Protein AF-0000000085032330 (afdb_homodimer)

Radius of gyration: 21.2 Å; Cα contacts (8 Å, |Δi|>4): 489; chains: 2; bounding box: 35×67×42 Å

InterPro domains:
  IPR002686 Transposase IS200-like [PF01797] (12-132)
  IPR002686 Transposase IS200-like [SM01321] (13-132)
  IPR036515 Transposase IS200-like superfamily [G3DSA:3.30.70.1290] (2-134)
  IPR036515 Transposase IS200-like superfamily [SSF143422] (5-133)

Organism: Limosilactobacillus fermentum (strain NBRC 3956 / LMG 18251) (NCBI:txid334390)

Foldseek 3Di:
DPPPQWDDDPPDTHWWKKKKKWWFVVQDQADDPVLQVVLVVLLVVLCVVQQKAWDDWDDGRTMIITMITGDPRGDPLVSVVVSQVVSQVVSCVVPVVCCVVQPPHRGTDPDMDMDIDDDDDPVVVVVVVVVVVPD/DPPPQWDDDPPDTHWWKKKKKWWFVVQAQADDPVLQVVLVVLLVVLCVVQQKAWDDWDDGRTMIITMITGDPRGDPLVSVVVSQVVSQVVSCVVPVVCCVVAVPHRGTDPDMDMDIDDDDDPVVVVVVVVVVVPD

Nearest PDB structures (foldseek):
  2xma-assembly1_B  TM=8.481E-01  e=1.722E-14  Deinococcus radiodurans
  2xqc-assembly1_A  TM=8.359E-01  e=3.589E-14  Deinococcus radiodurans
  2a6m-assembly2_A-2  TM=9.042E-01  e=4.418E-13  Helicobacter pylori
  2xo6-assembly1_D  TM=8.480E-01  e=1.298E-13  Deinococcus radiodurans
  2a6o-assembly1_A  TM=9.064E-01  e=2.170E-12  Helicobacter pylori

Secondary structure (DSSP, 8-state):
----PPEEETTEEEEEEEEEEEEEGGG-----HHHHHHHHHHHHHHHHTTT-EEEEEEE-SSEEEEEEEE-TT--HHHHHHHHHHHHHHHHHHH-GGGGGTSSSS-SEEEEEEEEEEB---HHHHHHHHHHGGG-/----PPEEETTEEEEEEEEEEEEEGGG-----HHHHHHHHHHHHHHHHTTT-EEEEEEE-SSEEEEEEEE-TT--HHHHHHHHHHHHHHHHHHH-GGGGGTSSSS-SEEEEEEEEEEB---HHHHHHHHHHGGG-

pLDDT: mean 90.9, std 11.35, range [32.03, 98.81]

Sequence (270 aa):
MITIELDRNQHSVYLLNYHLVMVVKYRRKVINDEISEYLKHRFVVVGQSYGINLQEWSHDIDHVHVLFRATPHTEMAKFLNAYKSSSSRMVKKLFPEIKRQLWKSAFWTQSYCLISTGGAPLEVVKKYIESQERKMITIELDRNQHSVYLLNYHLVMVVKYRRKVINDEISEYLKHRFVVVGQSYGINLQEWSHDIDHVHVLFRATPHTEMAKFLNAYKSSSSRMVKKLFPEIKRQLWKSAFWTQSYCLISTGGAPLEVVKKYIESQERK

Solvent-accessible surface area (backbone atoms only — not comparable to full-atom values): 14301 Å² total; per-residue (Å²): 123,90,72,80,77,67,44,73,58,98,54,33,35,32,45,38,31,35,41,36,37,44,38,28,33,50,47,44,76,70,42,46,72,67,54,46,49,50,52,51,50,49,49,54,61,59,24,54,84,44,48,44,43,84,72,46,81,48,69,50,42,32,35,38,43,34,33,33,34,51,45,55,74,30,36,50,47,62,50,54,50,53,44,52,54,53,49,35,58,48,48,46,68,76,38,57,78,49,37,80,80,42,62,94,48,65,50,51,37,79,45,35,38,41,28,15,20,62,60,70,58,64,66,57,57,49,50,51,58,66,64,46,53,87,80,122,90,72,81,74,64,44,75,58,100,53,33,36,32,46,39,31,35,42,36,39,45,37,28,35,53,48,44,75,69,44,48,73,67,55,44,50,50,52,51,49,48,48,53,61,58,24,54,84,45,48,44,44,83,72,47,80,47,70,49,42,32,35,36,43,36,32,31,33,50,44,55,74,29,35,50,47,61,49,53,50,51,44,52,54,53,48,36,58,50,50,46,67,77,37,57,78,47,38,80,79,42,63,94,48,65,49,52,39,81,45,36,39,41,29,16,21,62,62,70,59,66,66,56,57,48,50,51,58,64,65,43,52,87,76

Structure (mmCIF, N/CA/C/O backbone):
data_AF-0000000085032330-model_v1
#
loop_
_entity.id
_entity.type
_entity.pdbx_description
1 polymer Transposase
#
loop_
_atom_site.group_PDB
_atom_site.id
_atom_site.type_symbol
_atom_site.label_atom_id
_atom_site.label_alt_id
_atom_si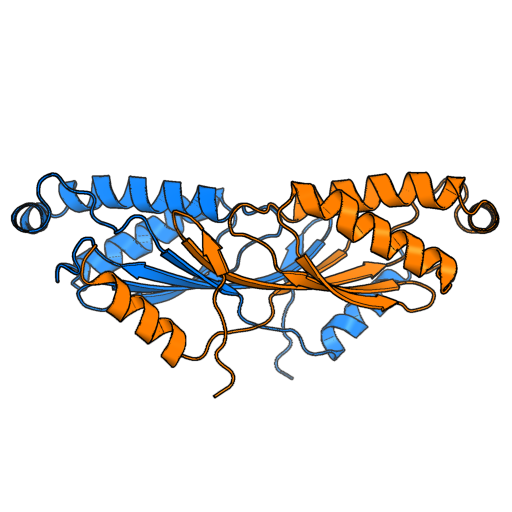te.label_comp_id
_atom_site.label_asym_id
_atom_site.label_entity_id
_atom_site.label_seq_id
_atom_site.pdbx_PDB_ins_code
_atom_site.Cartn_x
_atom_site.Cartn_y
_atom_site.Cartn_z
_atom_site.occupancy
_atom_site.B_iso_or_equiv
_atom_site.auth_seq_id
_atom_site.auth_comp_id
_atom_site.auth_asym_id
_atom_site.auth_atom_id
_atom_site.pdbx_PDB_model_num
ATOM 1 N N . MET A 1 1 ? -9.617 -15.438 20.359 1 32.03 1 MET A N 1
ATOM 2 C CA . MET A 1 1 ? -8.531 -15.422 19.375 1 32.03 1 MET A CA 1
ATOM 3 C C . MET A 1 1 ? -8.648 -14.219 18.453 1 32.03 1 MET A C 1
ATOM 5 O O . MET A 1 1 ? -9.703 -13.992 17.859 1 32.03 1 MET A O 1
ATOM 9 N N . ILE A 1 2 ? -8.102 -13.141 18.719 1 42.5 2 ILE A N 1
ATOM 10 C CA . ILE A 1 2 ? -8.336 -11.875 18.031 1 42.5 2 ILE A CA 1
ATOM 11 C C . ILE A 1 2 ? -8.352 -12.102 16.516 1 42.5 2 ILE A C 1
ATOM 13 O O . ILE A 1 2 ? -7.359 -12.555 15.945 1 42.5 2 ILE A O 1
ATOM 17 N N . THR A 1 3 ? -9.469 -12.562 15.984 1 52.56 3 THR A N 1
ATOM 18 C CA . THR A 1 3 ? -9.688 -12.945 14.594 1 52.56 3 THR A CA 1
ATOM 19 C C . THR A 1 3 ? -9.352 -11.789 13.656 1 52.56 3 THR A C 1
ATOM 21 O O . THR A 1 3 ? -10 -10.742 13.695 1 52.56 3 THR A O 1
ATOM 24 N N . ILE A 1 4 ? -8.086 -11.656 13.352 1 65.19 4 ILE A N 1
ATOM 25 C CA . ILE A 1 4 ? -7.77 -10.664 12.328 1 65.19 4 ILE A CA 1
ATOM 26 C C . ILE A 1 4 ? -8.648 -10.898 11.102 1 65.19 4 ILE A C 1
ATOM 28 O O . ILE A 1 4 ? -8.695 -12.008 10.562 1 65.19 4 ILE A O 1
ATOM 32 N N . GLU A 1 5 ? -9.562 -9.922 11.023 1 79.25 5 GLU A N 1
ATOM 33 C CA . GLU A 1 5 ? -10.477 -10.016 9.883 1 79.25 5 GLU A CA 1
ATOM 34 C C . GLU A 1 5 ? -9.875 -9.359 8.648 1 79.25 5 GLU A C 1
ATOM 36 O O . GLU A 1 5 ? -9.531 -8.18 8.664 1 79.25 5 GLU A O 1
ATOM 41 N N . LEU A 1 6 ? -9.68 -10.195 7.695 1 87.25 6 LEU A N 1
ATOM 42 C CA . LEU A 1 6 ? -9.203 -9.719 6.406 1 87.25 6 LEU A CA 1
ATOM 43 C C . LEU A 1 6 ? -10.32 -9.031 5.629 1 87.25 6 LEU A C 1
ATOM 45 O O . LEU A 1 6 ? -11.477 -9.453 5.703 1 87.25 6 LEU A O 1
ATOM 49 N N . ASP A 1 7 ? -9.992 -7.934 5.059 1 90.06 7 ASP A N 1
ATOM 50 C CA . ASP A 1 7 ? -10.906 -7.32 4.098 1 90.06 7 ASP A CA 1
ATOM 51 C C . ASP A 1 7 ? -10.969 -8.133 2.809 1 90.06 7 ASP A C 1
ATOM 53 O O . ASP A 1 7 ? -10.047 -8.898 2.502 1 90.06 7 ASP A O 1
ATOM 57 N N . ARG A 1 8 ? -12.148 -8.031 2.15 1 91.25 8 ARG A N 1
ATOM 58 C CA . ARG A 1 8 ? -12.328 -8.797 0.923 1 91.25 8 ARG A CA 1
ATOM 59 C C . ARG A 1 8 ? -13.039 -7.969 -0.142 1 91.25 8 ARG A C 1
ATOM 61 O O . ARG A 1 8 ? -13.953 -7.207 0.166 1 91.25 8 ARG A O 1
ATOM 68 N N . ASN A 1 9 ? -12.562 -8.062 -1.336 1 89.56 9 ASN A N 1
ATOM 69 C CA . ASN A 1 9 ? -13.32 -7.652 -2.512 1 89.56 9 ASN A CA 1
ATOM 70 C C . ASN A 1 9 ? -13.375 -8.766 -3.557 1 89.56 9 ASN A C 1
ATOM 72 O O . ASN A 1 9 ? -13.039 -9.914 -3.266 1 89.56 9 ASN A O 1
ATOM 76 N N . GLN A 1 10 ? -13.93 -8.547 -4.672 1 85.06 10 GLN A N 1
ATOM 77 C CA . GLN A 1 10 ? -14.25 -9.578 -5.656 1 85.06 10 GLN A CA 1
ATOM 78 C C . GLN A 1 10 ? -13.008 -10.391 -6.023 1 85.06 10 GLN A C 1
ATOM 80 O O 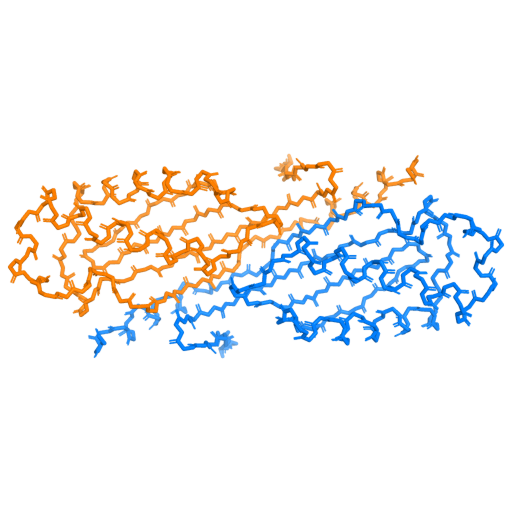. GLN A 1 10 ? -13.078 -11.609 -6.164 1 85.06 10 GLN A O 1
ATOM 85 N N . HIS A 1 11 ? -11.797 -9.711 -6 1 88.81 11 HIS A N 1
ATOM 86 C CA . HIS A 1 11 ? -10.641 -10.445 -6.516 1 88.81 11 HIS A CA 1
ATOM 87 C C . HIS A 1 11 ? -9.469 -10.383 -5.539 1 88.81 11 HIS A C 1
ATOM 89 O O . HIS A 1 11 ? -8.32 -10.594 -5.934 1 88.81 11 HIS A O 1
ATOM 95 N N . SER A 1 12 ? -9.828 -10.133 -4.266 1 93.25 12 SER A N 1
ATOM 96 C CA . SER A 1 12 ? -8.688 -10.086 -3.354 1 93.25 12 SER A CA 1
ATOM 97 C C . SER A 1 12 ? -9.141 -10.203 -1.901 1 93.25 12 SER A C 1
ATOM 99 O O . SER A 1 12 ? -10.25 -9.789 -1.558 1 93.25 12 SER A O 1
ATOM 101 N N . VAL A 1 13 ? -8.359 -10.812 -1.155 1 95.12 13 VAL A N 1
ATOM 102 C CA . VAL A 1 13 ? -8.383 -10.781 0.304 1 95.12 13 VAL A CA 1
ATOM 103 C C . VAL A 1 13 ? -7.18 -10 0.825 1 95.12 13 VAL A C 1
ATOM 105 O O . VAL A 1 13 ? -6.039 -10.305 0.468 1 95.12 13 VAL A O 1
ATOM 108 N N . TYR A 1 14 ? -7.488 -9.008 1.671 1 96.19 14 TYR A N 1
ATOM 109 C CA . TYR A 1 14 ? -6.348 -8.148 1.989 1 96.19 14 TYR A CA 1
ATOM 110 C C . TYR A 1 14 ? -6.516 -7.512 3.363 1 96.19 14 TYR A C 1
ATOM 112 O O . TYR A 1 14 ? -7.613 -7.504 3.922 1 96.19 14 TYR A O 1
ATOM 120 N N . LEU A 1 15 ? -5.48 -7.109 3.932 1 96.19 15 LEU A N 1
ATOM 121 C CA . LEU A 1 15 ? -5.367 -6.277 5.125 1 96.19 15 LEU A CA 1
ATOM 122 C C . LEU A 1 15 ? -4.176 -5.332 5.016 1 96.19 15 LEU A C 1
ATOM 124 O O . LEU A 1 15 ? -3.041 -5.719 5.301 1 96.19 15 LEU A O 1
ATOM 128 N N . LEU A 1 16 ? -4.48 -4.086 4.648 1 97.31 16 LEU A N 1
ATOM 129 C CA . LEU A 1 16 ? -3.436 -3.102 4.371 1 97.31 16 LEU A CA 1
ATOM 130 C C . LEU A 1 16 ? -3.52 -1.934 5.348 1 97.31 16 LEU A C 1
ATOM 132 O O . LEU A 1 16 ? -4.414 -1.09 5.238 1 97.31 16 LEU A O 1
ATOM 136 N N . ASN A 1 17 ? -2.6 -1.89 6.258 1 96.5 17 ASN A N 1
ATOM 137 C CA . ASN A 1 17 ? -2.527 -0.874 7.301 1 96.5 17 ASN A CA 1
ATOM 138 C C . ASN A 1 17 ? -1.326 0.046 7.109 1 96.5 17 ASN A C 1
ATOM 140 O O . ASN A 1 17 ? -0.236 -0.414 6.762 1 96.5 17 ASN A O 1
ATOM 144 N N . TYR A 1 18 ? -1.563 1.323 7.449 1 97.38 18 TYR A N 1
ATOM 145 C CA . TYR A 1 18 ? -0.503 2.303 7.238 1 97.38 18 TYR A CA 1
ATOM 146 C C . TYR A 1 18 ? -0.442 3.299 8.391 1 97.38 18 TYR A C 1
ATOM 148 O O . TYR A 1 18 ? -1.472 3.643 8.977 1 97.38 18 TYR A O 1
ATOM 156 N N . HIS A 1 19 ? 0.688 3.75 8.688 1 97 19 HIS A N 1
ATOM 157 C CA . HIS A 1 19 ? 0.964 4.906 9.531 1 97 19 HIS A CA 1
ATOM 158 C C . HIS A 1 19 ? 1.492 6.078 8.711 1 97 19 HIS A C 1
ATOM 160 O O . HIS A 1 19 ? 2.531 5.965 8.055 1 97 19 HIS A O 1
ATOM 166 N N . LEU A 1 20 ? 0.816 7.164 8.758 1 97.75 20 LEU A N 1
ATOM 167 C CA . LEU A 1 20 ? 1.127 8.352 7.965 1 97.75 20 LEU A CA 1
ATOM 168 C C . LEU A 1 20 ? 1.445 9.539 8.867 1 97.75 20 LEU A C 1
ATOM 170 O O . LEU A 1 20 ? 0.728 9.797 9.836 1 97.75 20 LEU A O 1
ATOM 174 N N . VAL A 1 21 ? 2.525 10.25 8.539 1 97.44 21 VAL A N 1
ATOM 175 C CA . VAL A 1 21 ? 2.867 11.484 9.227 1 97.44 21 VAL A CA 1
ATOM 176 C C . VAL A 1 21 ? 2.934 12.641 8.227 1 97.44 21 VAL A C 1
ATOM 178 O O . VAL A 1 21 ? 3.611 12.539 7.203 1 97.44 21 VAL A O 1
ATOM 181 N N . MET A 1 22 ? 2.234 13.641 8.5 1 97.69 22 MET A N 1
ATOM 182 C CA . MET A 1 22 ? 2.277 14.875 7.719 1 97.69 22 MET A CA 1
ATOM 183 C C . MET A 1 22 ? 2.658 16.062 8.602 1 97.69 22 MET A C 1
ATOM 185 O O . MET A 1 22 ? 2.146 16.203 9.711 1 97.69 22 MET A O 1
ATOM 189 N N . VAL A 1 23 ? 3.496 16.859 8.117 1 96.75 23 VAL A N 1
ATOM 190 C CA . VAL A 1 23 ? 4.035 17.969 8.906 1 96.75 23 VAL A CA 1
ATOM 191 C C . VAL A 1 23 ? 3.65 19.297 8.258 1 96.75 23 VAL A C 1
ATOM 193 O O . VAL A 1 23 ? 3.672 19.438 7.031 1 96.75 23 VAL A O 1
ATOM 196 N N . VAL A 1 24 ? 3.377 20.281 9.148 1 96.06 24 VAL A N 1
ATOM 197 C CA . VAL A 1 24 ? 3.078 21.625 8.68 1 96.06 24 VAL A CA 1
ATOM 198 C C . VAL A 1 24 ? 4.344 22.266 8.117 1 96.06 24 VAL A C 1
ATOM 200 O O . VAL A 1 24 ? 5.434 22.109 8.672 1 96.06 24 VAL A O 1
ATOM 203 N N . LYS A 1 25 ? 4.16 23.047 7.141 1 93.62 25 LYS A N 1
ATOM 204 C CA . LYS A 1 25 ? 5.281 23.75 6.52 1 93.62 25 LYS A CA 1
ATOM 205 C C . LYS A 1 25 ? 6.055 24.562 7.551 1 93.62 25 LYS A C 1
ATOM 207 O O . LYS A 1 25 ? 5.457 25.25 8.391 1 93.62 25 LYS A O 1
ATOM 212 N N . TYR A 1 26 ? 7.336 24.359 7.652 1 89.88 26 TYR A N 1
ATOM 213 C CA . TYR A 1 26 ? 8.266 25.062 8.531 1 89.88 26 TYR A CA 1
ATOM 214 C C . TYR A 1 26 ? 8.016 24.703 9.992 1 89.88 26 TYR A C 1
ATOM 216 O O . TYR A 1 26 ? 8.43 25.438 10.891 1 89.88 26 TYR A O 1
ATOM 224 N N . ARG A 1 27 ? 7.27 23.797 10.164 1 92.25 27 ARG A N 1
ATOM 225 C CA . ARG A 1 27 ? 6.957 23.312 11.508 1 92.25 27 ARG A CA 1
ATOM 226 C C . ARG A 1 27 ? 6.223 24.375 12.32 1 92.25 27 ARG A C 1
ATOM 228 O O . ARG A 1 27 ? 6.434 24.484 13.531 1 92.25 27 ARG A O 1
ATOM 235 N N . ARG A 1 28 ? 5.457 25.141 11.555 1 92.94 28 ARG A N 1
ATOM 236 C CA . ARG A 1 28 ? 4.684 26.172 12.266 1 92.94 28 ARG A CA 1
ATOM 237 C C . ARG A 1 28 ? 3.668 25.531 13.203 1 92.94 28 ARG A C 1
ATOM 239 O O . ARG A 1 28 ? 3.039 24.516 12.859 1 92.94 28 ARG A O 1
ATOM 246 N N . LYS A 1 29 ? 3.459 26.094 14.328 1 94 29 LYS A N 1
ATOM 247 C CA . LYS A 1 29 ? 2.613 25.547 15.383 1 94 29 LYS A CA 1
ATOM 248 C C . LYS A 1 29 ? 1.175 26.031 15.242 1 94 29 LYS A C 1
ATOM 250 O O . LYS A 1 29 ? 0.696 26.812 16.062 1 94 29 LYS A O 1
ATOM 255 N N . VAL A 1 30 ? 0.485 25.484 14.289 1 94.94 30 VAL A N 1
ATOM 256 C CA . VAL A 1 30 ? -0.79 26.109 13.953 1 94.94 30 VAL A CA 1
ATOM 257 C C . VAL A 1 30 ? -1.926 25.109 14.172 1 94.94 30 VAL A C 1
ATOM 259 O O . VAL A 1 30 ? -3.102 25.484 14.109 1 94.94 30 VAL A O 1
ATOM 262 N N . ILE A 1 31 ? -1.643 23.859 14.438 1 96.88 31 ILE A N 1
ATOM 263 C CA . ILE A 1 31 ? -2.701 22.859 14.547 1 96.88 31 ILE A CA 1
ATOM 264 C C . ILE A 1 31 ? -3.242 22.828 15.977 1 96.88 31 ILE A C 1
ATOM 266 O O . ILE A 1 31 ? -2.58 22.328 16.891 1 96.88 31 ILE A O 1
ATOM 270 N N . ASN A 1 32 ? -4.344 23.375 16.188 1 96.69 32 ASN A N 1
ATOM 271 C CA . ASN A 1 32 ? -5.094 23.188 17.422 1 96.69 32 ASN A CA 1
ATOM 272 C C . ASN A 1 32 ? -6.211 22.172 17.25 1 96.69 32 ASN A C 1
ATOM 274 O O . ASN A 1 32 ? -6.328 21.547 16.203 1 96.69 32 ASN A O 1
ATOM 278 N N . ASP A 1 33 ? -7.086 22 18.234 1 97.62 33 ASP A N 1
ATOM 279 C CA . ASP A 1 33 ? -8.102 20.953 18.203 1 97.62 33 ASP A CA 1
ATOM 280 C C . ASP A 1 33 ? -9.117 21.203 17.094 1 97.62 33 ASP A C 1
ATOM 282 O O . ASP A 1 33 ? -9.57 20.266 16.422 1 97.62 33 ASP A O 1
ATOM 286 N N . GLU A 1 34 ? -9.414 22.453 16.906 1 97.19 34 GLU A N 1
ATOM 287 C CA . GLU A 1 34 ? -10.398 22.797 15.875 1 97.19 34 GLU A CA 1
ATOM 288 C C . GLU A 1 34 ? -9.867 22.516 14.477 1 97.19 34 GLU A C 1
ATOM 290 O O . GLU A 1 34 ? -10.547 21.891 13.664 1 97.19 34 GLU A O 1
ATOM 295 N N . ILE A 1 35 ? -8.711 22.969 14.227 1 97.25 35 ILE A N 1
ATOM 296 C CA . ILE A 1 35 ? -8.078 22.75 12.93 1 97.25 35 ILE A CA 1
ATOM 297 C C . ILE A 1 35 ? -7.863 21.25 12.711 1 97.25 35 ILE A C 1
ATOM 299 O O . ILE A 1 35 ? -8.109 20.734 11.617 1 97.25 35 ILE A O 1
ATOM 303 N N . SER A 1 36 ? -7.438 20.562 13.742 1 98.19 36 SER A N 1
ATOM 304 C CA . SER A 1 36 ? -7.242 19.125 13.664 1 98.19 36 SER A CA 1
ATOM 305 C C . SER A 1 36 ? -8.531 18.406 13.281 1 98.19 36 SER A C 1
ATOM 307 O O . SER A 1 36 ? -8.523 17.484 12.461 1 98.19 36 SER A O 1
ATOM 309 N N . GLU A 1 37 ? -9.602 18.812 13.867 1 98.31 37 GLU A N 1
ATOM 310 C CA . GLU A 1 37 ? -10.883 18.188 13.578 1 98.31 37 GLU A CA 1
ATOM 311 C C . GLU A 1 37 ? -11.281 18.391 12.117 1 98.31 37 GLU A C 1
ATOM 313 O O . GLU A 1 37 ? -11.805 17.484 11.477 1 98.31 37 GLU A O 1
ATOM 318 N N . TYR A 1 38 ? -11.055 19.562 11.688 1 98.06 38 TYR A N 1
ATOM 319 C CA . TYR A 1 38 ? -11.32 19.828 10.281 1 98.06 38 TYR A CA 1
ATOM 320 C C . TYR A 1 38 ? -10.461 18.938 9.391 1 98.06 38 TYR A C 1
ATOM 322 O O . TYR A 1 38 ? -10.953 18.344 8.438 1 98.06 38 TYR A O 1
ATOM 330 N N . LEU A 1 39 ? -9.188 18.906 9.656 1 98.56 39 LEU A N 1
ATOM 331 C CA . LEU A 1 39 ? -8.258 18.109 8.859 1 98.56 39 LEU A CA 1
ATOM 332 C C . LEU A 1 39 ? -8.656 16.641 8.859 1 98.56 39 LEU A C 1
ATOM 334 O O . LEU A 1 39 ? -8.602 15.969 7.824 1 98.56 39 LEU A O 1
ATOM 338 N N . LYS A 1 40 ? -9.023 16.172 9.945 1 98.69 40 LYS A N 1
ATOM 339 C CA . LYS A 1 40 ? -9.5 14.805 10.086 1 98.69 40 LYS A CA 1
ATOM 340 C C . LYS A 1 40 ? -10.734 14.555 9.219 1 98.69 40 LYS A C 1
ATOM 342 O O . LYS A 1 40 ? -10.789 13.57 8.484 1 98.69 40 LYS A O 1
ATOM 347 N N . HIS A 1 41 ? -11.664 15.469 9.359 1 98.56 41 HIS A N 1
ATOM 348 C CA . HIS A 1 41 ? -12.883 15.359 8.57 1 98.56 41 HIS A CA 1
ATOM 349 C C . HIS A 1 41 ? -12.57 15.344 7.074 1 98.56 41 HIS A C 1
ATOM 351 O O . HIS A 1 41 ? -13.117 14.523 6.332 1 98.56 41 HIS A O 1
ATOM 357 N N . ARG A 1 42 ? -11.742 16.203 6.688 1 98.31 42 ARG A N 1
ATOM 358 C CA . ARG A 1 42 ? -11.367 16.281 5.281 1 98.31 42 ARG A CA 1
ATOM 359 C C . ARG A 1 42 ? -10.688 14.992 4.824 1 98.31 42 ARG A C 1
ATOM 361 O O . ARG A 1 42 ? -10.875 14.547 3.689 1 98.31 42 ARG A O 1
ATOM 368 N N . PHE A 1 43 ? -9.852 14.383 5.699 1 98.81 43 PHE A N 1
ATOM 369 C CA . PHE A 1 43 ? -9.18 13.125 5.398 1 98.81 43 PHE A CA 1
ATOM 370 C C . PHE A 1 43 ? -10.188 12.031 5.086 1 98.81 43 PHE A C 1
ATOM 372 O O . PHE A 1 43 ? -10.031 11.289 4.113 1 98.81 43 PHE A O 1
ATOM 379 N N . VAL A 1 44 ? -11.25 12.008 5.797 1 98.62 44 VAL A N 1
ATOM 380 C CA . VAL A 1 44 ? -12.289 11 5.621 1 98.62 44 VAL A CA 1
ATOM 381 C C . VAL A 1 44 ? -13.047 11.258 4.32 1 98.62 44 VAL A C 1
ATOM 383 O O . VAL A 1 44 ? -13.258 10.336 3.523 1 98.62 44 VAL A O 1
ATOM 386 N N . VAL A 1 45 ? -13.367 12.492 4.102 1 98.19 45 VAL A N 1
ATOM 387 C CA . VAL A 1 45 ? -14.188 12.844 2.941 1 98.19 45 VAL A CA 1
ATOM 388 C C . VAL A 1 45 ? -13.398 12.57 1.659 1 98.19 45 VAL A C 1
ATOM 390 O O . VAL A 1 45 ? -13.891 11.891 0.757 1 98.19 45 VAL A O 1
ATOM 393 N N . VAL A 1 46 ? -12.188 13.07 1.588 1 98.06 46 VAL A N 1
ATOM 394 C CA . VAL A 1 46 ? -11.375 12.867 0.396 1 98.06 46 VAL A CA 1
ATOM 395 C C . VAL A 1 46 ? -11.008 11.391 0.263 1 98.06 46 VAL A C 1
ATOM 397 O O . VAL A 1 46 ? -10.977 10.852 -0.846 1 98.06 46 VAL A O 1
ATOM 400 N N . GLY A 1 47 ? -10.711 10.734 1.365 1 98.5 47 GLY A N 1
ATOM 401 C CA . GLY A 1 47 ? -10.273 9.344 1.387 1 98.5 47 GLY A CA 1
ATOM 402 C C . GLY A 1 47 ? -11.312 8.383 0.848 1 98.5 47 GLY A C 1
ATOM 403 O O . GLY A 1 47 ? -10.977 7.281 0.402 1 98.5 47 GLY A O 1
ATOM 404 N N . GLN A 1 48 ? -12.578 8.758 0.808 1 97.81 48 GLN A N 1
ATOM 405 C CA . GLN A 1 48 ? -13.656 7.883 0.364 1 97.81 48 GLN A CA 1
ATOM 406 C C . GLN A 1 48 ? -13.461 7.457 -1.087 1 97.81 48 GLN A C 1
ATOM 408 O O . GLN A 1 48 ? -13.609 6.277 -1.419 1 97.81 48 GLN A O 1
ATOM 413 N N . SER A 1 49 ? -13.055 8.352 -1.821 1 97.44 49 SER A N 1
ATOM 414 C CA . SER A 1 49 ? -12.914 8.062 -3.246 1 97.44 49 SER A CA 1
ATOM 415 C C . SER A 1 49 ? -11.648 7.266 -3.525 1 97.44 49 SER A C 1
ATOM 417 O O . SER A 1 49 ? -11.445 6.785 -4.641 1 97.44 49 SER A O 1
ATOM 419 N N . TYR A 1 50 ? -10.859 7.062 -2.496 1 98 50 TYR A N 1
ATOM 420 C CA . TYR A 1 50 ? -9.586 6.379 -2.686 1 98 50 TYR A CA 1
ATOM 421 C C . TYR A 1 50 ? -9.547 5.07 -1.905 1 98 50 TYR A C 1
ATOM 423 O O . TYR A 1 50 ? -8.5 4.422 -1.821 1 98 50 TYR A O 1
ATOM 431 N N . GLY A 1 51 ? -10.641 4.688 -1.317 1 97.56 51 GLY A N 1
ATOM 432 C CA . GLY A 1 51 ? -10.695 3.443 -0.569 1 97.56 51 GLY A CA 1
ATOM 433 C C . GLY A 1 51 ? -9.969 3.512 0.762 1 97.56 51 GLY A C 1
ATOM 434 O O . GLY A 1 51 ? -9.391 2.523 1.209 1 97.56 51 GLY A O 1
ATOM 435 N N . ILE A 1 52 ? -9.953 4.656 1.363 1 98.44 52 ILE A N 1
ATOM 436 C CA . ILE A 1 52 ? -9.266 4.883 2.631 1 98.44 52 ILE A CA 1
ATOM 437 C C . ILE A 1 52 ? -10.25 4.723 3.787 1 98.44 52 ILE A C 1
ATOM 439 O O . ILE A 1 52 ? -11.375 5.227 3.729 1 98.44 52 ILE A O 1
ATOM 443 N N . ASN A 1 53 ? -9.844 3.982 4.801 1 98.06 53 ASN A N 1
ATOM 444 C CA . ASN A 1 53 ? -10.594 3.848 6.043 1 98.06 53 ASN A CA 1
ATOM 445 C C . ASN A 1 53 ? -9.773 4.309 7.246 1 98.06 53 ASN A C 1
ATOM 447 O O . ASN A 1 53 ? -8.82 3.643 7.645 1 98.06 53 ASN A O 1
ATOM 451 N N . LEU A 1 54 ? -10.156 5.469 7.801 1 98.62 54 LEU A N 1
ATOM 452 C CA . LEU A 1 54 ? -9.422 6.043 8.93 1 98.62 54 LEU A CA 1
ATOM 453 C C . LEU A 1 54 ? -9.594 5.188 10.18 1 98.62 54 LEU A C 1
ATOM 455 O O . LEU A 1 54 ? -10.711 4.793 10.516 1 98.62 54 LEU A O 1
ATOM 459 N N . GLN A 1 55 ? -8.523 4.902 10.836 1 97.75 55 GLN A N 1
ATOM 460 C CA . GLN A 1 55 ? -8.562 4.133 12.078 1 97.75 55 GLN A CA 1
ATOM 461 C C . GLN A 1 55 ? -8.289 5.02 13.289 1 97.75 55 GLN A C 1
ATOM 463 O O . GLN A 1 55 ? -9.047 5.004 14.258 1 97.75 55 GLN A O 1
ATOM 468 N N . GLU A 1 56 ? -7.238 5.785 13.266 1 98.06 56 GLU A N 1
ATOM 469 C CA . GLU A 1 56 ? -6.836 6.676 14.344 1 98.06 56 GLU A CA 1
ATOM 470 C C . GLU A 1 56 ? -6.285 7.992 13.805 1 98.06 56 GLU A C 1
ATOM 472 O O . GLU A 1 56 ? -5.633 8.008 12.758 1 98.06 56 GLU A O 1
ATOM 477 N N . TRP A 1 57 ? -6.559 9.039 14.492 1 98.25 57 TRP A N 1
ATOM 478 C CA . TRP A 1 57 ? -6.066 10.375 14.195 1 98.25 57 TRP A CA 1
ATOM 479 C C . TRP A 1 57 ? -5.496 11.039 15.445 1 98.25 57 TRP A C 1
ATOM 481 O O . TRP A 1 57 ? -6.152 11.07 16.5 1 98.25 57 TRP A O 1
ATOM 491 N N . SER A 1 58 ? -4.27 11.438 15.406 1 97.56 58 SER A N 1
ATOM 492 C CA . SER A 1 58 ? -3.676 12.234 16.484 1 97.56 58 SER A CA 1
ATOM 493 C C . SER A 1 58 ? -2.863 13.391 15.922 1 97.56 58 SER A C 1
ATOM 495 O O . SER A 1 58 ? -2.348 13.32 14.805 1 97.56 58 SER A O 1
ATOM 497 N N . HIS A 1 59 ? -2.865 14.43 16.656 1 97.5 59 HIS A N 1
ATOM 498 C CA . HIS A 1 59 ? -2.115 15.586 16.188 1 97.5 59 HIS A CA 1
ATOM 499 C C . HIS A 1 59 ? -1.215 16.141 17.281 1 97.5 59 HIS A C 1
ATOM 501 O O . HIS A 1 59 ? -1.49 15.961 18.469 1 97.5 59 HIS A O 1
ATOM 507 N N . ASP A 1 60 ? -0.198 16.75 16.938 1 96.56 60 ASP A N 1
ATOM 508 C CA . ASP A 1 60 ? 0.569 17.719 17.703 1 96.56 60 ASP A CA 1
ATOM 509 C C . ASP A 1 60 ? 0.355 19.141 17.172 1 96.56 60 ASP A C 1
ATOM 511 O O . ASP A 1 60 ? -0.6 19.391 16.438 1 96.56 60 ASP A O 1
ATOM 515 N N . ILE A 1 61 ? 1.164 20.031 17.531 1 96.25 61 ILE A N 1
ATOM 516 C CA . ILE A 1 61 ? 0.95 21.438 17.188 1 96.25 61 ILE A CA 1
ATOM 517 C C . ILE A 1 61 ? 1.434 21.703 15.758 1 96.25 61 ILE A C 1
ATOM 519 O O . ILE A 1 61 ? 1.038 22.688 15.125 1 96.25 61 ILE A O 1
ATOM 523 N N . ASP A 1 62 ? 2.242 20.734 15.242 1 96.19 62 ASP A N 1
ATOM 524 C CA . ASP A 1 62 ? 2.801 21.031 13.922 1 96.19 62 ASP A CA 1
ATOM 525 C C . ASP A 1 62 ? 2.795 19.781 13.039 1 96.19 62 ASP A C 1
ATOM 527 O O . ASP A 1 62 ? 3.432 19.766 11.984 1 96.19 62 ASP A O 1
ATOM 531 N N . HIS A 1 63 ? 2.174 18.656 13.453 1 97.56 63 HIS A N 1
ATOM 532 C CA . HIS A 1 63 ? 2.092 17.453 12.625 1 97.56 63 HIS A CA 1
ATOM 533 C C . HIS A 1 63 ? 0.941 16.547 13.07 1 97.56 63 HIS A C 1
ATOM 535 O O . HIS A 1 63 ? 0.381 16.75 14.148 1 97.56 63 HIS A O 1
ATOM 541 N N . VAL A 1 64 ? 0.573 15.742 12.188 1 98 64 VAL A N 1
ATOM 542 C CA . VAL A 1 64 ? -0.469 14.766 12.492 1 98 64 VAL A CA 1
ATOM 543 C C . VAL A 1 64 ? 0.054 13.352 12.242 1 98 64 VAL A C 1
ATOM 545 O O . VAL A 1 64 ? 0.906 13.148 11.383 1 98 64 VAL A O 1
ATOM 548 N N . HIS A 1 65 ? -0.461 12.406 13.023 1 96.88 65 HIS A N 1
ATOM 549 C CA . HIS A 1 65 ? -0.288 10.969 12.875 1 96.88 65 HIS A CA 1
ATOM 550 C C . HIS A 1 65 ? -1.604 10.289 12.508 1 96.88 65 HIS A C 1
ATOM 552 O O . HIS A 1 65 ? -2.605 10.453 13.211 1 96.88 65 HIS A O 1
ATOM 558 N N . VAL A 1 66 ? -1.528 9.508 11.469 1 98.12 66 VAL A N 1
ATOM 559 C CA . VAL A 1 66 ? -2.762 8.891 10.992 1 98.12 66 VAL A CA 1
ATOM 560 C C . VAL A 1 66 ? -2.555 7.391 10.812 1 98.12 66 VAL A C 1
ATOM 562 O O . VAL A 1 66 ? -1.583 6.961 10.188 1 98.12 66 VAL A O 1
ATOM 565 N N . LEU A 1 67 ? -3.357 6.629 11.414 1 97.5 67 LEU A N 1
ATOM 566 C CA . LEU A 1 67 ? -3.471 5.207 11.125 1 97.5 67 LEU A CA 1
ATOM 567 C C . LEU A 1 67 ? -4.711 4.918 10.281 1 97.5 67 LEU A C 1
ATOM 569 O O . LEU A 1 67 ? -5.812 5.348 10.633 1 97.5 67 LEU A O 1
ATOM 573 N N . PHE A 1 68 ? -4.508 4.203 9.211 1 97.94 68 PHE A N 1
ATOM 574 C CA . PHE A 1 68 ? -5.641 3.938 8.336 1 97.94 68 PHE A CA 1
ATOM 575 C C . PHE A 1 68 ? -5.438 2.645 7.559 1 97.94 68 PHE A C 1
ATOM 577 O O . PHE A 1 68 ? -4.336 2.09 7.547 1 97.94 68 PHE A O 1
ATOM 584 N N . ARG A 1 69 ? -6.531 2.217 6.926 1 97.5 69 ARG A N 1
ATOM 585 C CA . ARG A 1 69 ? -6.527 1.072 6.02 1 97.5 69 ARG A CA 1
ATOM 586 C C . ARG A 1 69 ? -6.82 1.509 4.586 1 97.5 69 ARG A C 1
ATOM 588 O O . ARG A 1 69 ? -7.473 2.529 4.363 1 97.5 69 ARG A O 1
ATOM 595 N N . ALA A 1 70 ? -6.301 0.762 3.682 1 98.12 70 ALA A N 1
ATOM 596 C CA . ALA A 1 70 ? -6.543 1.013 2.262 1 98.12 70 ALA A CA 1
ATOM 597 C C . ALA A 1 70 ? -6.859 -0.284 1.522 1 98.12 70 ALA A C 1
ATOM 599 O O . ALA A 1 70 ? -7.07 -1.326 2.146 1 98.12 70 ALA A O 1
ATOM 600 N N . THR A 1 71 ? -7.043 -0.152 0.188 1 98.12 71 THR A N 1
ATOM 601 C CA . THR A 1 71 ? -7.332 -1.298 -0.667 1 98.12 71 THR A CA 1
ATOM 602 C C . THR A 1 71 ? -6.211 -1.514 -1.681 1 98.12 71 THR A C 1
ATOM 604 O O . THR A 1 71 ? -5.383 -0.627 -1.896 1 98.12 71 THR A O 1
ATOM 607 N N . PRO A 1 72 ? -6.219 -2.65 -2.271 1 97.94 72 PRO A N 1
ATOM 608 C CA . PRO A 1 72 ? -5.203 -2.904 -3.295 1 97.94 72 PRO A CA 1
ATOM 609 C C . PRO A 1 72 ? -5.305 -1.944 -4.477 1 97.94 72 PRO A C 1
ATOM 611 O O . PRO A 1 72 ? -4.367 -1.84 -5.273 1 97.94 72 PRO A O 1
ATOM 614 N N . HIS A 1 73 ? -6.348 -1.205 -4.605 1 97.88 73 HIS A N 1
ATOM 615 C CA . HIS A 1 73 ? -6.559 -0.289 -5.719 1 97.88 73 HIS A CA 1
ATOM 616 C C . HIS A 1 73 ? -6.098 1.122 -5.367 1 97.88 73 HIS A C 1
ATOM 618 O O . HIS A 1 73 ? -6.074 2.006 -6.227 1 97.88 73 HIS A O 1
ATOM 624 N N . THR A 1 74 ? -5.738 1.311 -4.164 1 98.06 74 THR A N 1
ATOM 625 C CA . THR A 1 74 ? -5.367 2.645 -3.707 1 98.06 74 THR A CA 1
ATOM 626 C C . THR A 1 74 ? -3.969 3.014 -4.188 1 98.06 74 THR A C 1
ATOM 628 O O . THR A 1 74 ? -3.012 2.271 -3.957 1 98.06 74 THR A O 1
ATOM 631 N N . GLU A 1 75 ? -3.883 4.137 -4.863 1 98 75 GLU A N 1
ATOM 632 C CA . GLU A 1 75 ? -2.592 4.766 -5.117 1 98 75 GLU A CA 1
ATOM 633 C C . GLU A 1 75 ? -2.299 5.859 -4.09 1 98 75 GLU A C 1
ATOM 635 O O . GLU A 1 75 ? -2.826 6.969 -4.191 1 98 75 GLU A O 1
ATOM 640 N N . MET A 1 76 ? -1.413 5.621 -3.229 1 98.31 76 MET A N 1
ATOM 641 C CA . MET A 1 76 ? -1.204 6.441 -2.037 1 98.31 76 MET A CA 1
ATOM 642 C C . MET A 1 76 ? -0.73 7.84 -2.414 1 98.31 76 MET A C 1
ATOM 644 O O . MET A 1 76 ? -1.192 8.828 -1.846 1 98.31 76 MET A O 1
ATOM 648 N N . ALA A 1 77 ? 0.155 7.934 -3.342 1 98.19 77 ALA A N 1
ATOM 649 C CA . ALA A 1 77 ? 0.696 9.227 -3.742 1 98.19 77 ALA A CA 1
ATOM 650 C C . ALA A 1 77 ? -0.405 10.141 -4.27 1 98.19 77 ALA A C 1
ATOM 652 O O . ALA A 1 77 ? -0.47 11.32 -3.906 1 98.19 77 ALA A O 1
ATOM 653 N N . LYS A 1 78 ? -1.265 9.578 -5.039 1 97.88 78 LYS A N 1
ATOM 654 C CA . LYS A 1 78 ? -2.373 10.352 -5.594 1 97.88 78 LYS A CA 1
ATOM 655 C C . LYS A 1 78 ? -3.328 10.812 -4.496 1 97.88 78 LYS A C 1
ATOM 657 O O . LYS A 1 78 ? -3.75 11.969 -4.48 1 97.88 78 LYS A O 1
ATOM 662 N N . PHE A 1 79 ? -3.652 9.898 -3.631 1 98.5 79 PHE A N 1
ATOM 663 C CA . PHE A 1 79 ? -4.535 10.219 -2.514 1 98.5 79 PHE A CA 1
ATOM 664 C C . PHE A 1 79 ? -3.939 11.336 -1.661 1 98.5 79 PHE A C 1
ATOM 666 O O . PHE A 1 79 ? -4.613 12.32 -1.37 1 98.5 79 PHE A O 1
ATOM 673 N N . LEU A 1 80 ? -2.701 11.242 -1.293 1 98.44 80 LEU A N 1
ATOM 674 C CA . LEU A 1 80 ? -2.08 12.18 -0.362 1 98.44 80 LEU A CA 1
ATOM 675 C C . LEU A 1 80 ? -1.893 13.547 -1.011 1 98.44 80 LEU A C 1
ATOM 677 O O . LEU A 1 80 ? -2.037 14.578 -0.349 1 98.44 80 LEU A O 1
ATOM 681 N N . ASN A 1 81 ? -1.64 13.531 -2.307 1 97.44 81 ASN A N 1
ATOM 682 C CA . ASN A 1 81 ? -1.587 14.797 -3.023 1 97.44 81 ASN A CA 1
ATOM 683 C C . ASN A 1 81 ? -2.945 15.492 -3.033 1 97.44 81 ASN A C 1
ATOM 685 O O . ASN A 1 81 ? -3.033 16.703 -2.787 1 97.44 81 ASN A O 1
ATOM 689 N N . ALA A 1 82 ? -3.922 14.742 -3.318 1 97.88 82 ALA A N 1
ATOM 690 C CA . ALA A 1 82 ? -5.277 15.297 -3.344 1 97.88 82 ALA A CA 1
ATOM 691 C C . ALA A 1 82 ? -5.684 15.812 -1.966 1 97.88 82 ALA A C 1
ATOM 693 O O . ALA A 1 82 ? -6.23 16.906 -1.845 1 97.88 82 ALA A O 1
ATOM 694 N N . TYR A 1 83 ? -5.41 15.055 -0.963 1 98.44 83 TYR A N 1
ATOM 695 C CA . TYR A 1 83 ? -5.781 15.422 0.397 1 98.44 83 TYR A CA 1
ATOM 696 C C . TYR A 1 83 ? -5.051 16.688 0.836 1 98.44 83 TYR A C 1
ATOM 698 O O . TYR A 1 83 ? -5.664 17.625 1.358 1 98.44 83 TYR A O 1
ATOM 706 N N . LYS A 1 84 ? -3.77 16.734 0.657 1 97.31 84 LYS A N 1
ATOM 707 C CA . LYS A 1 84 ? -2.975 17.859 1.122 1 97.31 84 LYS A CA 1
ATOM 708 C C . LYS A 1 84 ? -3.336 19.141 0.362 1 97.31 84 LYS A C 1
ATOM 710 O O . LYS A 1 84 ? -3.4 20.219 0.949 1 97.31 84 LYS A O 1
ATOM 715 N N . SER A 1 85 ? -3.572 18.969 -0.926 1 95.94 85 SER A N 1
ATOM 716 C CA . SER A 1 85 ? -3.977 20.125 -1.724 1 95.94 85 SER A CA 1
ATOM 717 C C . SER A 1 85 ? -5.328 20.656 -1.268 1 95.94 85 SER A C 1
ATOM 719 O O . SER A 1 85 ? -5.477 21.859 -1.034 1 95.94 85 SER A O 1
ATOM 721 N N . SER A 1 86 ? -6.227 19.797 -1.098 1 95.62 86 SER A N 1
ATOM 722 C CA . SER A 1 86 ? -7.586 20.172 -0.73 1 95.62 86 SER A CA 1
ATOM 723 C C . SER A 1 86 ? -7.637 20.75 0.677 1 95.62 86 SER A C 1
ATOM 725 O O . SER A 1 86 ? -8.266 21.797 0.902 1 95.62 86 SER A O 1
ATOM 727 N N . SER A 1 87 ? -6.961 20.094 1.572 1 96.81 87 SER A N 1
ATOM 728 C CA . SER A 1 87 ? -7.004 20.547 2.959 1 96.81 87 SER A CA 1
ATOM 729 C C . SER A 1 87 ? -6.227 21.859 3.141 1 96.81 87 SER A C 1
ATOM 731 O O . SER A 1 87 ? -6.617 22.703 3.941 1 96.81 87 SER A O 1
ATOM 733 N N . SER A 1 88 ? -5.168 22.016 2.387 1 94.94 88 SER A N 1
ATOM 734 C CA . SER A 1 88 ? -4.383 23.25 2.447 1 94.94 88 SER A CA 1
ATOM 735 C C . SER A 1 88 ? -5.215 24.453 2.025 1 94.94 88 SER A C 1
ATOM 737 O O . SER A 1 88 ? -5.211 25.484 2.701 1 94.94 88 SER A O 1
ATOM 739 N N . ARG A 1 89 ? -5.91 24.328 1.015 1 89.81 89 ARG A N 1
ATOM 740 C CA . ARG A 1 89 ? -6.723 25.422 0.495 1 89.81 89 ARG A CA 1
ATOM 741 C C . ARG A 1 89 ? -7.84 25.781 1.468 1 89.81 89 ARG A C 1
ATOM 743 O O . ARG A 1 89 ? -8.016 26.953 1.814 1 89.81 89 ARG A O 1
ATOM 750 N N . MET A 1 90 ? -8.5 24.844 1.989 1 92.31 90 MET A N 1
ATOM 751 C CA . MET A 1 90 ? -9.727 25.078 2.748 1 92.31 90 MET A CA 1
ATOM 752 C C . MET A 1 90 ? -9.406 25.484 4.184 1 92.31 90 MET A C 1
ATOM 754 O O . MET A 1 90 ? -10.156 26.234 4.801 1 92.31 90 MET A O 1
ATOM 758 N N . VAL A 1 91 ? -8.297 24.953 4.691 1 93.5 91 VAL A N 1
ATOM 759 C CA . VAL A 1 91 ? -7.938 25.281 6.066 1 93.5 91 VAL A CA 1
ATOM 760 C C . VAL A 1 91 ? -7.625 26.781 6.18 1 93.5 91 VAL A C 1
ATOM 762 O O . VAL A 1 91 ? -7.969 27.422 7.176 1 93.5 91 VAL A O 1
ATOM 765 N N . LYS A 1 92 ? -7.039 27.328 5.188 1 89 92 LYS A N 1
ATOM 766 C CA . LYS A 1 92 ? -6.711 28.75 5.195 1 89 92 LYS A CA 1
ATOM 767 C C . LYS A 1 92 ? -7.965 29.609 5.023 1 89 92 LYS A C 1
ATOM 769 O O . LYS A 1 92 ? -8.039 30.719 5.555 1 89 92 LYS A O 1
ATOM 774 N N . LYS A 1 93 ? -8.891 29.094 4.355 1 90.31 93 LYS A N 1
ATOM 775 C CA . LYS A 1 93 ? -10.156 29.797 4.16 1 90.31 93 LYS A CA 1
ATOM 776 C C . LYS A 1 93 ? -10.992 29.797 5.441 1 90.31 93 LYS A C 1
ATOM 778 O O . LYS A 1 93 ? -11.547 30.828 5.824 1 90.31 93 LYS A O 1
ATOM 783 N N . LEU A 1 94 ? -10.992 28.719 6.094 1 93.5 94 LEU A N 1
ATOM 784 C CA . LEU A 1 94 ? -11.859 28.531 7.254 1 93.5 94 LEU A CA 1
ATOM 785 C C . LEU A 1 94 ? -11.227 29.125 8.5 1 93.5 94 LEU A C 1
ATOM 787 O O . LEU A 1 94 ? -11.93 29.531 9.422 1 93.5 94 LEU A O 1
ATOM 791 N N . PHE A 1 95 ? -9.922 29.141 8.5 1 93.56 95 PHE A N 1
ATOM 792 C CA . PHE A 1 95 ? -9.188 29.641 9.664 1 93.56 95 PHE A CA 1
ATOM 793 C C . PHE A 1 95 ? -8.172 30.703 9.258 1 93.56 95 PHE A C 1
ATOM 795 O O . PHE A 1 95 ? -6.965 30.469 9.328 1 93.56 95 PHE A O 1
ATOM 802 N N . PRO A 1 96 ? -8.617 31.891 9.062 1 89.81 96 PRO A N 1
ATOM 803 C CA . PRO A 1 96 ? -7.746 32.938 8.547 1 89.81 96 PRO A CA 1
ATOM 804 C C . PRO A 1 96 ? -6.613 33.312 9.5 1 89.81 96 PRO A C 1
ATOM 806 O O . PRO A 1 96 ? -5.605 33.875 9.086 1 89.81 96 PRO A O 1
ATOM 809 N N . GLU A 1 97 ? -6.711 32.969 10.734 1 87.81 97 GLU A N 1
ATOM 810 C CA . GLU A 1 97 ? -5.68 33.281 11.727 1 87.81 97 GLU A CA 1
ATOM 811 C C . GLU A 1 97 ? -4.359 32.594 11.375 1 87.81 97 GLU A C 1
ATOM 813 O O . GLU A 1 97 ? -3.289 33.062 11.781 1 87.81 97 GLU A O 1
ATOM 818 N N . ILE A 1 98 ? -4.469 31.516 10.586 1 87.62 98 ILE A N 1
ATOM 819 C CA . ILE A 1 98 ? -3.262 30.766 10.25 1 87.62 98 ILE A CA 1
ATOM 820 C C . ILE A 1 98 ? -2.48 31.5 9.164 1 87.62 98 ILE A C 1
ATOM 822 O O . ILE A 1 98 ? -1.285 31.266 8.984 1 87.62 98 ILE A O 1
ATOM 826 N N . LYS A 1 99 ? -3.162 32.375 8.43 1 82.94 99 LYS A N 1
ATOM 827 C CA . LYS A 1 99 ? -2.521 33.094 7.336 1 82.94 99 LYS A CA 1
ATOM 828 C C . LYS A 1 99 ? -1.407 34 7.852 1 82.94 99 LYS A C 1
ATOM 830 O O . LYS A 1 99 ? -0.491 34.344 7.105 1 82.94 99 LYS A O 1
ATOM 835 N N . ARG A 1 100 ? -1.503 34.344 9.023 1 82.75 100 ARG A N 1
ATOM 836 C CA . ARG A 1 100 ? -0.464 35.156 9.625 1 82.75 100 ARG A CA 1
ATOM 837 C C . ARG A 1 100 ? 0.848 34.406 9.742 1 82.75 100 ARG A C 1
ATOM 839 O O . ARG A 1 100 ? 1.928 34.969 9.656 1 82.75 100 ARG A O 1
ATOM 846 N N . GLN A 1 101 ? 0.689 33.125 9.836 1 82.44 101 GLN A N 1
ATOM 847 C CA . GLN A 1 101 ? 1.867 32.281 10.07 1 82.44 101 GLN A CA 1
ATOM 848 C C . GLN A 1 101 ? 2.266 31.547 8.797 1 82.44 101 GLN A C 1
ATOM 850 O O . GLN A 1 101 ? 3.43 31.172 8.633 1 82.44 101 GLN A O 1
ATOM 855 N N . LEU A 1 102 ? 1.247 31.234 7.949 1 79.94 102 LEU A N 1
ATOM 856 C CA . LEU A 1 102 ? 1.461 30.469 6.723 1 79.94 102 LEU A CA 1
ATOM 857 C C . LEU A 1 102 ? 0.979 31.266 5.504 1 79.94 102 LEU A C 1
ATOM 859 O O . LEU A 1 102 ? 0.058 30.828 4.809 1 79.94 102 LEU A O 1
ATOM 863 N N . TRP A 1 103 ? 1.197 32.469 5.258 1 69.5 103 TRP A N 1
ATOM 864 C CA . TRP A 1 103 ? 0.624 33.344 4.25 1 69.5 103 TRP A CA 1
ATOM 865 C C . TRP A 1 103 ? 0.651 32.688 2.871 1 69.5 103 TRP A C 1
ATOM 867 O O . TRP A 1 103 ? -0.398 32.5 2.262 1 69.5 103 TRP A O 1
ATOM 877 N N . LYS A 1 104 ? 1.654 32.75 2.117 1 66.06 104 LYS A N 1
ATOM 878 C CA . LYS A 1 104 ? 1.645 32.406 0.701 1 66.06 104 LYS A CA 1
ATOM 879 C C . LYS A 1 104 ? 2.1 30.969 0.493 1 66.06 104 LYS A C 1
ATOM 881 O O . LYS A 1 104 ? 2.078 30.453 -0.629 1 66.06 104 LYS A O 1
ATOM 886 N N . SER A 1 105 ? 2.043 30.391 1.688 1 73.44 105 SER A N 1
ATOM 887 C CA . SER A 1 105 ? 2.701 29.094 1.497 1 73.44 105 SER A CA 1
ATOM 888 C C . SER A 1 105 ? 1.732 27.938 1.731 1 73.44 105 SER A C 1
ATOM 890 O O . SER A 1 105 ? 0.615 28.156 2.209 1 73.44 105 SER A O 1
ATOM 892 N N . ALA A 1 106 ? 2.137 26.844 1.184 1 89.25 106 ALA A N 1
ATOM 893 C CA . ALA A 1 106 ? 1.406 25.594 1.424 1 89.25 106 ALA A CA 1
ATOM 894 C C . ALA A 1 106 ? 1.282 25.312 2.918 1 89.25 106 ALA A C 1
ATOM 896 O O . ALA A 1 106 ? 2.129 25.734 3.709 1 89.25 106 ALA A O 1
ATOM 897 N N . PHE A 1 107 ? 0.201 24.781 3.346 1 95.12 107 PHE A N 1
ATOM 898 C CA . PHE A 1 107 ? -0.014 24.406 4.738 1 95.12 107 PHE A CA 1
ATOM 899 C C . PHE A 1 107 ? 0.922 23.266 5.141 1 95.12 107 PHE A C 1
ATOM 901 O O . PHE A 1 107 ? 1.537 23.312 6.207 1 95.12 107 PHE A O 1
ATOM 908 N N . TRP A 1 108 ? 1.022 22.281 4.258 1 96.31 108 TRP A N 1
ATOM 909 C CA . TRP A 1 108 ? 1.828 21.094 4.527 1 96.31 108 TRP A CA 1
ATOM 910 C C . TRP A 1 108 ? 3.197 21.203 3.865 1 96.31 108 TRP A C 1
ATOM 912 O O . TRP A 1 108 ? 3.316 21.719 2.75 1 96.31 108 TRP A O 1
ATOM 922 N N . THR A 1 109 ? 4.203 20.641 4.555 1 94.25 109 THR A N 1
ATOM 923 C CA . THR A 1 109 ? 5.406 20.281 3.822 1 94.25 109 THR A CA 1
ATOM 924 C C . THR A 1 109 ? 5.074 19.297 2.695 1 94.25 109 THR A C 1
ATOM 926 O O . THR A 1 109 ? 4.219 18.422 2.852 1 94.25 109 THR A O 1
ATOM 929 N N . GLN A 1 110 ? 5.73 19.391 1.604 1 93.5 110 GLN A N 1
ATOM 930 C CA . GLN A 1 110 ? 5.484 18.516 0.457 1 93.5 110 GLN A CA 1
ATOM 931 C C . GLN A 1 110 ? 5.715 17.062 0.815 1 93.5 110 GLN A C 1
ATOM 933 O O . GLN A 1 110 ? 4.945 16.188 0.408 1 93.5 110 GLN A O 1
ATOM 938 N N . SER A 1 111 ? 6.73 16.812 1.6 1 94.88 111 SER A N 1
ATOM 939 C CA . SER A 1 111 ? 7.117 15.453 1.947 1 94.88 111 SER A CA 1
ATOM 940 C C . SER A 1 111 ? 6.176 14.859 2.99 1 94.88 111 SER A C 1
ATOM 942 O O . SER A 1 111 ? 5.504 15.594 3.717 1 94.88 111 SER A O 1
ATOM 944 N N . TYR A 1 112 ? 6.023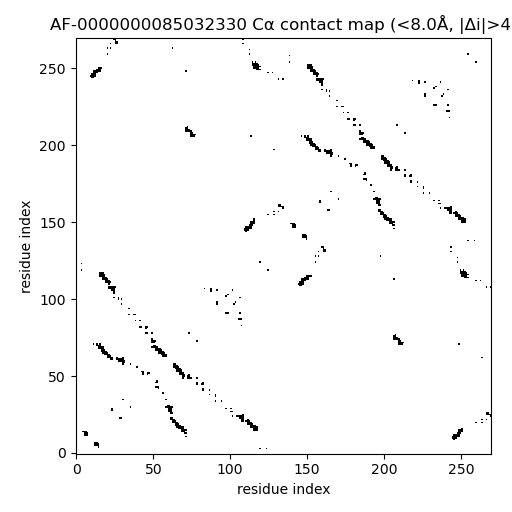 13.641 3.002 1 97 112 TYR A N 1
ATOM 945 C CA . TYR A 1 112 ? 5.301 12.891 4.023 1 97 112 TYR A CA 1
ATOM 946 C C . TYR A 1 112 ? 6.027 11.594 4.367 1 97 112 TYR A C 1
ATOM 948 O O . TYR A 1 112 ? 6.902 11.148 3.619 1 97 112 TYR A O 1
ATOM 956 N N . CYS A 1 113 ? 5.719 11.062 5.48 1 96.81 113 CYS A N 1
ATOM 957 C CA . CYS A 1 113 ? 6.227 9.766 5.914 1 96.81 113 CYS A CA 1
ATOM 958 C C . CYS A 1 113 ? 5.117 8.727 5.934 1 96.81 113 CYS A C 1
ATOM 960 O O . CYS A 1 113 ? 4.078 8.93 6.566 1 96.81 113 CYS A O 1
ATOM 962 N N . LEU A 1 114 ? 5.297 7.652 5.203 1 97.62 114 LEU A N 1
ATOM 963 C CA . LEU A 1 114 ? 4.312 6.582 5.094 1 97.62 114 LEU A CA 1
ATOM 964 C C . LEU A 1 114 ? 4.945 5.227 5.379 1 97.62 114 LEU A C 1
ATOM 966 O O . LEU A 1 114 ? 5.891 4.82 4.695 1 97.62 114 LEU A O 1
ATOM 970 N N . ILE A 1 115 ? 4.391 4.512 6.363 1 96.56 115 ILE A N 1
ATOM 971 C CA . ILE A 1 115 ? 4.934 3.229 6.789 1 96.56 115 ILE A CA 1
ATOM 972 C C . ILE A 1 115 ? 3.816 2.189 6.848 1 96.56 115 ILE A C 1
ATOM 974 O O . ILE A 1 115 ? 2.754 2.443 7.418 1 96.56 115 ILE A O 1
ATOM 978 N N . SER A 1 116 ? 4.082 1.062 6.184 1 96.19 116 SER A N 1
ATOM 979 C CA . SER A 1 116 ? 3.133 -0.032 6.359 1 96.19 116 SER A CA 1
ATOM 980 C C . SER A 1 116 ? 3.215 -0.615 7.766 1 96.19 116 SER A C 1
ATOM 982 O O . SER A 1 116 ? 4.293 -0.661 8.359 1 96.19 116 SER A O 1
ATOM 984 N N . THR A 1 117 ? 2.084 -0.963 8.219 1 93.31 117 THR A N 1
ATOM 985 C CA . THR A 1 117 ? 2.008 -1.621 9.516 1 93.31 117 THR A CA 1
ATOM 986 C C . THR A 1 117 ? 1.145 -2.877 9.438 1 93.31 117 THR A C 1
ATOM 988 O O . THR A 1 117 ? 0.468 -3.109 8.43 1 93.31 117 THR A O 1
ATOM 991 N N . GLY A 1 118 ? 1.233 -3.576 10.5 1 88.81 118 GLY A N 1
ATOM 992 C CA . GLY A 1 118 ? 0.406 -4.77 10.562 1 88.81 118 GLY A CA 1
ATOM 993 C C . GLY A 1 118 ? 1.186 -6.047 10.312 1 88.81 118 GLY A C 1
ATOM 994 O O . GLY A 1 118 ? 2.377 -6.125 10.617 1 88.81 118 GLY A O 1
ATOM 995 N N . GLY A 1 119 ? 0.499 -6.988 9.805 1 80.5 119 GLY A N 1
ATOM 996 C CA . GLY A 1 119 ? 0.898 -8.383 9.688 1 80.5 119 GLY A CA 1
ATOM 997 C C . GLY A 1 119 ? -0.175 -9.352 10.148 1 80.5 119 GLY A C 1
ATOM 998 O O . GLY A 1 119 ? -1.001 -9.008 11 1 80.5 119 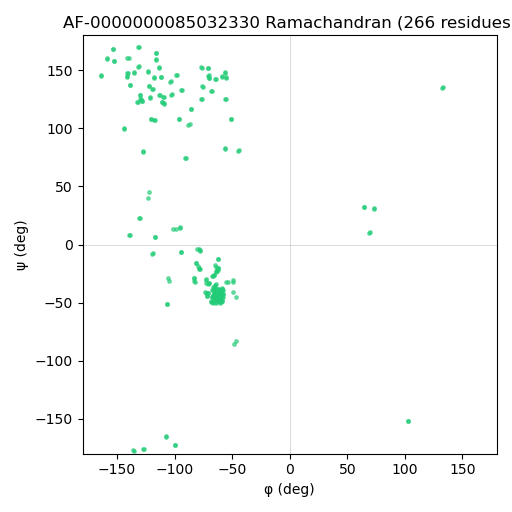GLY A O 1
ATOM 999 N N . ALA A 1 120 ? -0.369 -10.344 9.375 1 72.81 120 ALA A N 1
ATOM 1000 C CA . ALA A 1 120 ? -1.299 -11.391 9.797 1 72.81 120 ALA A CA 1
ATOM 1001 C C . ALA A 1 120 ? -0.55 -12.625 10.289 1 72.81 120 ALA A C 1
ATOM 1003 O O . ALA A 1 120 ? 0.506 -12.977 9.758 1 72.81 120 ALA A O 1
ATOM 1004 N N . PRO A 1 121 ? -1.197 -13.109 11.359 1 72.56 121 PRO A N 1
ATOM 1005 C CA . PRO A 1 121 ? -0.608 -14.383 11.781 1 72.56 121 PRO A CA 1
ATOM 1006 C C . PRO A 1 121 ? -0.588 -15.422 10.664 1 72.56 121 PRO A C 1
ATOM 1008 O O . PRO A 1 121 ? -1.437 -15.383 9.766 1 72.56 121 PRO A O 1
ATOM 1011 N N . LEU A 1 122 ? 0.393 -16.203 10.734 1 74.75 122 LEU A N 1
ATOM 1012 C CA . LEU A 1 122 ? 0.567 -17.281 9.766 1 74.75 122 LEU A CA 1
ATOM 1013 C C . LEU A 1 122 ? -0.722 -18.078 9.602 1 74.75 122 LEU A C 1
ATOM 1015 O O . LEU A 1 122 ? -1.045 -18.531 8.5 1 74.75 122 LEU A O 1
ATOM 1019 N N . GLU A 1 123 ? -1.408 -18.125 10.68 1 78.12 123 GLU A N 1
ATOM 1020 C CA . GLU A 1 123 ? -2.641 -18.906 10.672 1 78.12 123 GLU A CA 1
ATOM 1021 C C . GLU A 1 123 ? -3.656 -18.312 9.688 1 78.12 123 GLU A C 1
ATOM 1023 O O . GLU A 1 123 ? -4.383 -19.062 9.023 1 78.12 123 GLU A O 1
ATOM 1028 N N . VAL A 1 124 ? -3.656 -17.062 9.57 1 81.31 124 VAL A N 1
ATOM 1029 C CA . VAL A 1 124 ? -4.598 -16.391 8.672 1 81.31 124 VAL A CA 1
ATOM 1030 C C . VAL A 1 124 ? -4.203 -16.672 7.219 1 81.31 124 VAL A C 1
ATOM 1032 O O . VAL A 1 124 ? -5.062 -16.953 6.383 1 81.31 124 VAL A O 1
ATOM 1035 N N . VAL A 1 125 ? -3.002 -16.609 7.02 1 84.06 125 VAL A N 1
ATOM 1036 C CA . VAL A 1 125 ? -2.473 -16.891 5.684 1 84.06 125 VAL A CA 1
ATOM 1037 C C . VAL A 1 125 ? -2.758 -18.344 5.301 1 84.06 125 VAL A C 1
ATOM 1039 O O . VAL A 1 125 ? -3.184 -18.609 4.18 1 84.06 125 VAL A O 1
ATOM 1042 N N . LYS A 1 126 ? -2.562 -19.219 6.215 1 82.19 126 LYS A N 1
ATOM 1043 C CA . LYS A 1 126 ? -2.842 -20.625 5.977 1 82.19 126 LYS A CA 1
ATOM 1044 C C . LYS A 1 126 ? -4.316 -20.844 5.66 1 82.19 126 LYS A C 1
ATOM 1046 O O . LYS A 1 126 ? -4.656 -21.625 4.758 1 82.19 126 LYS A O 1
ATOM 1051 N N . LYS A 1 127 ? -5.117 -20.25 6.426 1 83.75 127 LYS A N 1
ATOM 1052 C CA . LYS A 1 127 ? -6.555 -20.375 6.199 1 83.75 127 LYS A CA 1
ATOM 1053 C C . LYS A 1 127 ? -6.938 -19.875 4.805 1 83.75 127 LYS A C 1
ATOM 1055 O O . LYS A 1 127 ? -7.809 -20.453 4.156 1 83.75 127 LYS A O 1
ATOM 1060 N N . TYR A 1 128 ? -6.355 -18.891 4.359 1 87.5 128 TYR A N 1
ATOM 1061 C CA . TYR A 1 128 ? -6.613 -18.391 3.01 1 87.5 128 TYR A CA 1
ATOM 1062 C C . TYR A 1 128 ? -6.258 -19.453 1.967 1 87.5 128 TYR A C 1
ATOM 1064 O O . TYR A 1 128 ? -7.055 -19.734 1.068 1 87.5 128 TYR A O 1
ATOM 1072 N N . ILE A 1 129 ? -5.133 -19.969 2.215 1 83.94 129 ILE A N 1
ATOM 1073 C CA . ILE A 1 129 ? -4.656 -20.953 1.261 1 83.94 129 ILE A CA 1
ATOM 1074 C C . ILE A 1 129 ? -5.641 -22.125 1.201 1 83.94 129 ILE A C 1
ATOM 1076 O O . ILE A 1 129 ? -6.012 -22.578 0.116 1 83.94 129 ILE A O 1
ATOM 1080 N N . GLU A 1 130 ? -6.012 -22.562 2.312 1 82.06 130 GLU A N 1
ATOM 1081 C CA . GLU A 1 130 ? -6.902 -23.719 2.416 1 82.06 130 GLU A CA 1
ATOM 1082 C C . GLU A 1 130 ? -8.281 -23.406 1.834 1 82.06 130 GLU A C 1
ATOM 1084 O O . GLU A 1 130 ? -8.961 -24.297 1.324 1 82.06 130 GLU A O 1
ATOM 1089 N N . SER A 1 131 ? -8.625 -22.188 1.852 1 82.44 131 SER A N 1
ATOM 1090 C CA . SER A 1 131 ? -9.953 -21.781 1.392 1 82.44 131 SER A CA 1
ATOM 1091 C C . SER A 1 131 ? -10.016 -21.734 -0.131 1 82.44 131 SER A C 1
ATOM 1093 O O . SER A 1 131 ? -11.102 -21.719 -0.712 1 82.44 131 SER A O 1
ATOM 1095 N N . GLN A 1 132 ? -8.891 -21.641 -0.813 1 78.62 132 GLN A N 1
ATOM 1096 C CA . GLN A 1 132 ? -8.859 -21.531 -2.268 1 78.62 132 GLN A CA 1
ATOM 1097 C C . GLN A 1 132 ? -9.062 -22.875 -2.936 1 78.62 132 GLN A C 1
ATOM 1099 O O . GLN A 1 132 ? -9.008 -22.984 -4.16 1 78.62 132 GLN A O 1
ATOM 1104 N N . GLU A 1 133 ? -9.172 -24.062 -2.285 1 66 133 GLU A N 1
ATOM 1105 C CA . GLU A 1 133 ? -9.367 -25.406 -2.836 1 66 133 GLU A CA 1
ATOM 1106 C C . GLU A 1 133 ? -10.469 -25.406 -3.889 1 66 133 GLU A C 1
ATOM 1108 O O . GLU A 1 133 ? -10.367 -26.109 -4.898 1 66 133 GLU A O 1
ATOM 1113 N N . ARG A 1 134 ? -11.602 -24.781 -3.697 1 61.12 134 ARG A N 1
ATOM 1114 C CA . ARG A 1 134 ? -12.766 -25.094 -4.512 1 61.12 134 ARG A CA 1
ATOM 1115 C C . ARG A 1 134 ? -12.945 -24.078 -5.637 1 61.12 134 ARG A C 1
ATOM 1117 O O . ARG A 1 134 ? -13.922 -24.141 -6.379 1 61.12 134 ARG A O 1
ATOM 1124 N N . LYS A 1 135 ? -11.844 -23.328 -5.781 1 58.06 135 LYS A N 1
ATOM 1125 C CA . LYS A 1 135 ? -12.172 -22.328 -6.789 1 58.06 135 LYS A CA 1
ATOM 1126 C C . LYS A 1 135 ? -11.352 -22.531 -8.062 1 58.06 135 LYS A C 1
ATOM 1128 O O . LYS A 1 135 ? -10.219 -23.016 -8 1 58.06 135 LYS A O 1
ATOM 1133 N N . MET B 1 1 ? 21.938 -0.986 16.391 1 32.94 1 MET B N 1
ATOM 1134 C CA . MET B 1 1 ? 20.547 -0.57 16.391 1 32.94 1 MET B CA 1
ATOM 1135 C C . MET B 1 1 ? 19.906 -0.765 15.016 1 32.94 1 MET B C 1
ATOM 1137 O O . MET B 1 1 ? 20.469 -0.318 14.008 1 32.94 1 MET B O 1
ATOM 1141 N N . ILE B 1 2 ? 19.344 -1.811 14.734 1 43.06 2 ILE B N 1
ATOM 1142 C CA . ILE B 1 2 ? 18.906 -2.184 13.391 1 43.06 2 ILE B CA 1
ATOM 1143 C C . ILE B 1 2 ? 18.234 -0.992 12.719 1 43.06 2 ILE B C 1
ATOM 1145 O O . ILE B 1 2 ? 17.234 -0.477 13.211 1 43.06 2 ILE B O 1
ATOM 1149 N N . THR B 1 3 ? 19.016 -0.092 12.172 1 53.41 3 THR B N 1
ATOM 1150 C CA . THR B 1 3 ? 18.609 1.163 11.555 1 53.41 3 THR B CA 1
ATOM 1151 C C . THR B 1 3 ? 17.594 0.912 10.445 1 53.41 3 THR B C 1
ATOM 1153 O O . THR B 1 3 ? 17.891 0.262 9.445 1 53.41 3 THR B O 1
ATOM 1156 N N . ILE B 1 4 ? 16.344 0.762 10.844 1 65.38 4 ILE B N 1
ATOM 1157 C CA . ILE B 1 4 ? 15.344 0.688 9.789 1 65.38 4 ILE B CA 1
ATOM 1158 C C . ILE B 1 4 ? 15.508 1.866 8.828 1 65.38 4 ILE B C 1
ATOM 1160 O O . ILE B 1 4 ? 15.547 3.021 9.258 1 65.38 4 ILE B O 1
ATOM 1164 N N . GLU B 1 5 ? 16.016 1.422 7.668 1 79.69 5 GLU B N 1
ATOM 1165 C CA . GLU B 1 5 ? 16.234 2.447 6.648 1 79.69 5 GLU B CA 1
ATOM 1166 C C . GLU B 1 5 ? 14.961 2.693 5.84 1 79.69 5 GLU B C 1
ATOM 1168 O O . GLU B 1 5 ? 14.414 1.771 5.23 1 79.69 5 GLU B O 1
ATOM 1173 N N . LEU B 1 6 ? 14.516 3.881 5.98 1 87.19 6 LEU B N 1
ATOM 1174 C CA . LEU B 1 6 ? 13.359 4.309 5.195 1 87.19 6 LEU B CA 1
ATOM 1175 C C . LEU B 1 6 ? 13.766 4.598 3.754 1 87.19 6 LEU B C 1
ATOM 1177 O O . LEU B 1 6 ? 14.867 5.09 3.496 1 87.19 6 LEU B O 1
ATOM 1181 N N . ASP B 1 7 ? 12.961 4.141 2.869 1 90.56 7 ASP B N 1
ATOM 1182 C CA . ASP B 1 7 ? 13.109 4.559 1.479 1 90.56 7 ASP B CA 1
ATOM 1183 C C . ASP B 1 7 ? 12.695 6.016 1.294 1 90.56 7 ASP B C 1
ATOM 1185 O O . ASP B 1 7 ? 11.93 6.551 2.1 1 90.56 7 ASP B O 1
ATOM 1189 N N . ARG B 1 8 ? 13.336 6.648 0.271 1 91.5 8 ARG B N 1
ATOM 1190 C CA . ARG B 1 8 ? 13.031 8.055 0.035 1 91.5 8 ARG B CA 1
ATOM 1191 C C . ARG B 1 8 ? 12.914 8.344 -1.457 1 91.5 8 ARG B C 1
ATOM 1193 O O . ARG B 1 8 ? 13.68 7.809 -2.262 1 91.5 8 ARG B O 1
ATOM 1200 N N . ASN B 1 9 ? 11.93 9.102 -1.799 1 89.88 9 ASN B N 1
ATOM 1201 C CA . ASN B 1 9 ? 11.891 9.773 -3.094 1 89.88 9 ASN B CA 1
ATOM 1202 C C . ASN B 1 9 ? 11.664 11.273 -2.939 1 89.88 9 ASN B C 1
ATOM 1204 O O . ASN B 1 9 ? 11.781 11.82 -1.837 1 89.88 9 ASN B O 1
ATOM 1208 N N . GLN B 1 10 ? 11.531 12.008 -3.965 1 85.62 10 GLN B N 1
ATOM 1209 C CA . GLN B 1 10 ? 11.523 13.461 -3.963 1 85.62 10 GLN B CA 1
ATOM 1210 C C . GLN B 1 10 ? 10.484 14.008 -2.99 1 85.62 10 GLN B C 1
ATOM 1212 O O . GLN B 1 10 ? 10.742 14.977 -2.275 1 85.62 10 GLN B O 1
ATOM 1217 N N . HIS B 1 11 ? 9.336 13.242 -2.824 1 89.25 11 HIS B N 1
ATOM 1218 C CA . HIS B 1 11 ? 8.273 13.852 -2.031 1 89.25 11 HIS B CA 1
ATOM 1219 C C . HIS B 1 11 ? 7.762 12.891 -0.965 1 89.25 11 HIS B C 1
ATOM 1221 O O . HIS B 1 11 ? 6.641 13.039 -0.473 1 89.25 11 HIS B O 1
ATOM 1227 N N . SER B 1 12 ? 8.641 11.93 -0.619 1 93.38 12 SER B N 1
ATOM 1228 C CA . SER B 1 12 ? 8.133 11.023 0.406 1 93.38 12 SER B CA 1
ATOM 1229 C C . SER B 1 12 ? 9.258 10.227 1.049 1 93.38 12 SER B C 1
ATOM 1231 O O . SER B 1 12 ? 10.273 9.945 0.404 1 93.38 12 SER B O 1
ATOM 1233 N N . VAL B 1 13 ? 9.109 9.984 2.256 1 95.31 13 VAL B N 1
ATOM 1234 C CA . VAL B 1 13 ? 9.859 8.984 3.014 1 95.31 13 VAL B CA 1
ATOM 1235 C C . VAL B 1 13 ? 8.938 7.824 3.379 1 95.31 13 VAL B C 1
ATOM 1237 O O . VAL B 1 13 ? 7.871 8.023 3.961 1 95.31 13 VAL B O 1
ATOM 1240 N N . TYR B 1 14 ? 9.398 6.617 3.012 1 96.25 14 TYR B N 1
ATOM 1241 C CA . TYR B 1 14 ? 8.422 5.551 3.182 1 96.25 14 TYR B CA 1
ATOM 1242 C C . TYR B 1 14 ? 9.109 4.211 3.414 1 96.25 14 TYR B C 1
ATOM 1244 O O . TYR B 1 14 ? 10.305 4.07 3.162 1 96.25 14 TYR B O 1
ATOM 1252 N N . LEU B 1 15 ? 8.445 3.328 3.977 1 96.19 15 LEU B N 1
ATOM 1253 C CA . LEU B 1 15 ? 8.766 1.912 4.117 1 96.19 15 LEU B CA 1
ATOM 1254 C C . LEU B 1 15 ? 7.504 1.058 4.016 1 96.19 15 LEU B C 1
ATOM 1256 O O . LEU B 1 15 ? 6.773 0.899 4.996 1 96.19 15 LEU B O 1
ATOM 1260 N N . LEU B 1 16 ? 7.297 0.479 2.826 1 97.25 16 LEU B N 1
ATOM 1261 C CA . LEU B 1 16 ? 6.074 -0.259 2.533 1 97.25 16 LEU B CA 1
ATOM 1262 C C . LEU B 1 16 ? 6.379 -1.723 2.234 1 97.25 16 LEU B C 1
ATOM 1264 O O . LEU B 1 16 ? 6.895 -2.047 1.162 1 97.25 16 LEU B O 1
ATOM 1268 N N . ASN B 1 17 ? 6.043 -2.561 3.158 1 96.44 17 ASN B N 1
ATOM 1269 C CA . ASN B 1 17 ? 6.285 -3.998 3.076 1 96.44 17 ASN B CA 1
ATOM 1270 C C . ASN B 1 17 ? 4.98 -4.777 2.953 1 96.44 17 ASN B C 1
ATOM 1272 O O . ASN B 1 17 ? 3.994 -4.457 3.621 1 96.44 17 ASN B O 1
ATOM 1276 N N . TYR B 1 18 ? 5.066 -5.863 2.16 1 97.31 18 TYR B N 1
ATOM 1277 C CA . TYR B 1 18 ? 3.857 -6.645 1.919 1 97.31 18 TYR B CA 1
ATOM 1278 C C . TYR B 1 18 ? 4.168 -8.133 1.903 1 97.31 18 TYR B C 1
ATOM 1280 O O . TYR B 1 18 ? 5.246 -8.547 1.476 1 97.31 18 TYR B O 1
ATOM 1288 N N . HIS B 1 19 ? 3.273 -8.898 2.326 1 96.94 19 HIS B N 1
ATOM 1289 C CA . HIS B 1 19 ? 3.215 -10.344 2.146 1 96.94 19 HIS B CA 1
ATOM 1290 C C . HIS B 1 19 ? 2.105 -10.734 1.176 1 96.94 19 HIS B C 1
ATOM 1292 O O . HIS B 1 19 ? 0.932 -10.445 1.417 1 96.94 19 HIS B O 1
ATOM 1298 N N . LEU B 1 20 ? 2.455 -11.391 0.13 1 97.69 20 LEU B N 1
ATOM 1299 C CA . LEU B 1 20 ? 1.539 -11.758 -0.944 1 97.69 20 LEU B CA 1
ATOM 1300 C C . LEU B 1 20 ? 1.464 -13.273 -1.099 1 97.69 20 LEU B C 1
ATOM 1302 O O . LEU B 1 20 ? 2.492 -13.953 -1.106 1 97.69 20 LEU B O 1
ATOM 1306 N N . VAL B 1 21 ? 0.246 -13.789 -1.211 1 97.44 21 VAL B N 1
ATOM 1307 C CA . VAL B 1 21 ? 0.039 -15.203 -1.501 1 97.44 21 VAL B CA 1
ATOM 1308 C C . VAL B 1 21 ? -0.769 -15.352 -2.787 1 97.44 21 VAL B C 1
ATOM 1310 O O . VAL B 1 21 ? -1.83 -14.742 -2.938 1 97.44 21 VAL B O 1
ATOM 1313 N N . MET B 1 22 ? -0.27 -16.094 -3.666 1 97.62 22 MET B N 1
ATOM 1314 C CA . MET B 1 22 ? -0.964 -16.453 -4.898 1 97.62 22 MET B CA 1
ATOM 1315 C C . MET B 1 22 ? -1.099 -17.969 -5.027 1 97.62 22 MET B C 1
ATOM 1317 O O . MET B 1 22 ? -0.144 -18.703 -4.777 1 97.62 22 MET B O 1
ATOM 1321 N N . VAL B 1 23 ? -2.217 -18.391 -5.418 1 96.69 23 VAL B N 1
ATOM 1322 C CA . VAL B 1 23 ? -2.516 -19.812 -5.465 1 96.69 23 VAL B CA 1
ATOM 1323 C C . VAL B 1 23 ? -2.805 -20.234 -6.906 1 96.69 23 VAL B C 1
ATOM 1325 O O . VAL B 1 23 ? -3.463 -19.516 -7.652 1 96.69 23 VAL B O 1
ATOM 1328 N N . VAL B 1 24 ? -2.352 -21.469 -7.215 1 95.88 24 VAL B N 1
ATOM 1329 C CA . VAL B 1 24 ? -2.623 -22.047 -8.531 1 95.88 24 VAL B CA 1
ATOM 1330 C C . VAL B 1 24 ? -4.105 -22.406 -8.641 1 95.88 24 VAL B C 1
ATOM 1332 O O . VAL B 1 24 ? -4.703 -22.906 -7.684 1 95.88 24 VAL B O 1
ATOM 1335 N N . LYS B 1 25 ? -4.605 -22.25 -9.789 1 93.5 25 LYS B N 1
ATOM 1336 C CA . LYS B 1 25 ? -6.004 -22.578 -10.039 1 93.5 25 LYS B CA 1
ATOM 1337 C C . LYS B 1 25 ? -6.309 -24.016 -9.656 1 93.5 25 LYS B C 1
ATOM 1339 O O . LYS B 1 25 ? -5.531 -24.922 -9.953 1 93.5 25 LYS B O 1
ATOM 1344 N N . TYR B 1 26 ? -7.285 -24.219 -8.82 1 89.81 26 TYR B N 1
ATOM 1345 C CA . TYR B 1 26 ? -7.773 -25.516 -8.359 1 89.81 26 TYR B CA 1
ATOM 1346 C C . TYR B 1 26 ? -6.754 -26.188 -7.453 1 89.81 26 TYR B C 1
ATOM 1348 O O . TYR B 1 26 ? -6.801 -27.406 -7.254 1 89.81 26 TYR B O 1
ATOM 1356 N N . ARG B 1 27 ? -5.852 -25.5 -7.113 1 92.06 27 ARG B N 1
ATOM 1357 C CA . ARG B 1 27 ? -4.816 -25.984 -6.211 1 92.06 27 ARG B CA 1
ATOM 1358 C C . ARG B 1 27 ? -4.023 -27.125 -6.852 1 92.06 27 ARG B C 1
ATOM 1360 O O . ARG B 1 27 ? -3.613 -28.062 -6.168 1 92.06 27 ARG B O 1
ATOM 1367 N N . ARG B 1 28 ? -3.922 -26.984 -8.172 1 92.69 28 ARG B N 1
ATOM 1368 C CA . ARG B 1 28 ? -3.137 -28.016 -8.859 1 92.69 28 ARG B CA 1
ATOM 1369 C C . ARG B 1 28 ? -1.677 -27.969 -8.422 1 92.69 28 ARG B C 1
ATOM 1371 O O . ARG B 1 28 ? -1.108 -26.875 -8.25 1 92.69 28 ARG B O 1
ATOM 1378 N N . LYS B 1 29 ? -1.061 -29.062 -8.281 1 93.94 29 LYS B N 1
ATOM 1379 C CA . LYS B 1 29 ? 0.296 -29.188 -7.762 1 93.94 29 LYS B CA 1
ATOM 1380 C C . LYS B 1 29 ? 1.327 -29.125 -8.883 1 93.94 29 LYS B C 1
ATOM 1382 O O . LYS B 1 29 ? 1.98 -30.125 -9.195 1 93.94 29 LYS B O 1
ATOM 1387 N N . VAL B 1 30 ? 1.532 -27.953 -9.383 1 94.81 30 VAL B N 1
ATOM 1388 C CA . VAL B 1 30 ? 2.295 -27.891 -10.625 1 94.81 30 VAL B CA 1
ATOM 1389 C C . VAL B 1 30 ? 3.57 -27.078 -10.406 1 94.81 30 VAL B C 1
ATOM 1391 O O . VAL B 1 30 ? 4.441 -27.031 -11.273 1 94.81 30 VAL B O 1
ATOM 1394 N N . ILE B 1 31 ? 3.746 -26.453 -9.266 1 96.75 31 ILE B N 1
ATOM 1395 C CA . ILE B 1 31 ? 4.902 -25.578 -9.062 1 96.75 31 ILE B CA 1
ATOM 1396 C C . ILE B 1 31 ? 6.078 -26.406 -8.539 1 96.75 31 ILE B C 1
ATOM 1398 O O . ILE B 1 31 ? 6.086 -26.812 -7.371 1 96.75 31 ILE B O 1
ATOM 1402 N N . ASN B 1 32 ? 6.992 -26.703 -9.352 1 96.5 32 ASN B N 1
ATOM 1403 C CA . ASN B 1 32 ? 8.281 -27.234 -8.93 1 96.5 32 ASN B CA 1
ATOM 1404 C C . ASN B 1 32 ? 9.352 -26.156 -8.898 1 96.5 32 ASN B C 1
ATOM 1406 O O . ASN B 1 32 ? 9.062 -24.969 -9.102 1 96.5 32 ASN B O 1
ATOM 1410 N N . ASP B 1 33 ? 10.617 -26.5 -8.672 1 97.56 33 ASP B N 1
ATOM 1411 C CA . ASP B 1 33 ? 11.68 -25.516 -8.5 1 97.56 33 ASP B CA 1
ATOM 1412 C C . ASP B 1 33 ? 11.906 -24.719 -9.781 1 97.56 33 ASP B C 1
ATOM 1414 O O . ASP B 1 33 ? 12.156 -23.516 -9.742 1 97.56 33 ASP B O 1
ATOM 1418 N N . GLU B 1 34 ? 11.789 -25.406 -10.867 1 97.06 34 GLU B N 1
ATOM 1419 C CA . GLU B 1 34 ? 12.023 -24.75 -12.148 1 97.06 34 GLU B CA 1
ATOM 1420 C C . GLU B 1 34 ? 10.93 -23.719 -12.453 1 97.06 34 GLU B C 1
ATOM 1422 O O . GLU B 1 34 ? 11.227 -22.578 -12.82 1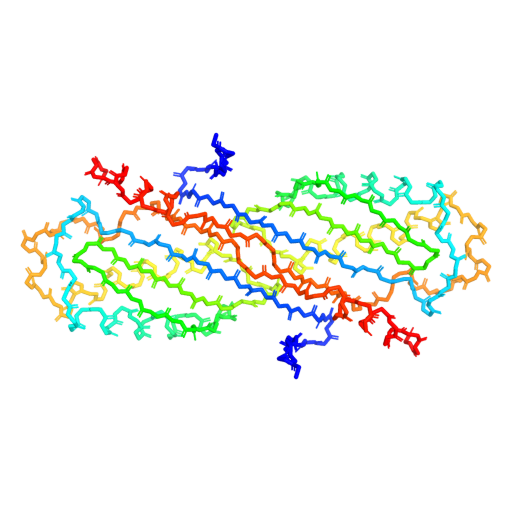 97.06 34 GLU B O 1
ATOM 1427 N N . ILE B 1 35 ? 9.742 -24.125 -12.32 1 97.12 35 ILE B N 1
ATOM 1428 C CA . ILE B 1 35 ? 8.609 -23.234 -12.562 1 97.12 35 ILE B CA 1
ATOM 1429 C C . ILE B 1 35 ? 8.648 -22.078 -11.562 1 97.12 35 ILE B C 1
ATOM 1431 O O . ILE B 1 35 ? 8.422 -20.922 -11.938 1 97.12 35 ILE B O 1
ATOM 1435 N N . SER B 1 36 ? 8.969 -22.375 -10.328 1 98.12 36 SER B N 1
ATOM 1436 C CA . SER B 1 36 ? 9.07 -21.344 -9.305 1 98.12 36 SER B CA 1
ATOM 1437 C C . SER B 1 36 ? 10.117 -20.297 -9.672 1 98.12 36 SER B C 1
ATOM 1439 O O . SER B 1 36 ? 9.898 -19.094 -9.492 1 98.12 36 SER B O 1
ATOM 1441 N N . GLU B 1 37 ? 11.211 -20.75 -10.164 1 98.25 37 GLU B N 1
ATOM 1442 C CA . GLU B 1 37 ? 12.281 -19.828 -10.539 1 98.25 37 GLU B CA 1
ATOM 1443 C C . GLU B 1 37 ? 11.844 -18.906 -11.672 1 98.25 37 GLU B C 1
ATOM 1445 O O . GLU B 1 37 ? 12.148 -17.719 -11.664 1 98.25 37 GLU B O 1
ATOM 1450 N N . TYR B 1 38 ? 11.172 -19.5 -12.57 1 97.94 38 TYR B N 1
ATOM 1451 C CA . TYR B 1 38 ? 10.633 -18.672 -13.656 1 97.94 38 TYR B CA 1
ATOM 1452 C C . TYR B 1 38 ? 9.648 -17.641 -13.117 1 97.94 38 TYR B C 1
ATOM 1454 O O . TYR B 1 38 ? 9.719 -16.469 -13.477 1 97.94 38 TYR B O 1
ATOM 1462 N N . LEU B 1 39 ? 8.734 -18.078 -12.312 1 98.5 39 LEU B N 1
ATOM 1463 C CA . LEU B 1 39 ? 7.727 -17.188 -11.742 1 98.5 39 LEU B CA 1
ATOM 1464 C C . LEU B 1 39 ? 8.391 -16.062 -10.953 1 98.5 39 LEU B C 1
ATOM 1466 O O . LEU B 1 39 ? 7.969 -14.906 -11.047 1 98.5 39 LEU B O 1
ATOM 1470 N N . LYS B 1 40 ? 9.344 -16.375 -10.234 1 98.69 40 LYS B N 1
ATOM 1471 C CA . LYS B 1 40 ? 10.109 -15.406 -9.469 1 98.69 40 LYS B CA 1
ATOM 1472 C C . LYS B 1 40 ? 10.766 -14.375 -10.383 1 98.69 40 LYS B C 1
ATOM 1474 O O . LYS B 1 40 ? 10.664 -13.172 -10.148 1 98.69 40 LYS B O 1
ATOM 1479 N N . HIS B 1 41 ? 11.398 -14.914 -11.391 1 98.5 41 HIS B N 1
ATOM 1480 C CA . HIS B 1 41 ? 12.047 -14.039 -12.359 1 98.5 41 HIS B CA 1
ATOM 1481 C C . HIS B 1 41 ? 11.047 -13.086 -13 1 98.5 41 HIS B C 1
ATOM 1483 O O . HIS B 1 41 ? 11.305 -11.883 -13.117 1 98.5 41 HIS B O 1
ATOM 1489 N N . ARG B 1 42 ? 9.977 -13.609 -13.383 1 98.19 42 ARG B N 1
ATOM 1490 C CA . ARG B 1 42 ? 8.938 -12.789 -14 1 98.19 42 ARG B CA 1
ATOM 1491 C C . ARG B 1 42 ? 8.43 -11.727 -13.039 1 98.19 42 ARG B C 1
ATOM 1493 O O . ARG B 1 42 ? 8.117 -10.609 -13.453 1 98.19 42 ARG B O 1
ATOM 1500 N N . PHE B 1 43 ? 8.297 -12.078 -11.742 1 98.81 43 PHE B N 1
ATOM 1501 C CA . PHE B 1 43 ? 7.859 -11.141 -10.719 1 98.81 43 PHE B CA 1
ATOM 1502 C C . PHE B 1 43 ? 8.789 -9.938 -10.656 1 98.81 43 PHE B C 1
ATOM 1504 O O . PHE B 1 43 ? 8.328 -8.789 -10.602 1 98.81 43 PHE B O 1
ATOM 1511 N N . VAL B 1 44 ? 10.039 -10.156 -10.789 1 98.62 44 VAL B N 1
ATOM 1512 C CA . VAL B 1 44 ? 11.047 -9.102 -10.727 1 98.62 44 VAL B CA 1
ATOM 1513 C C . VAL B 1 44 ? 10.969 -8.242 -11.984 1 98.62 44 VAL B C 1
ATOM 1515 O O . VAL B 1 44 ? 10.945 -7.012 -11.898 1 98.62 44 VAL B O 1
ATOM 1518 N N . VAL B 1 45 ? 10.852 -8.898 -13.102 1 98.12 45 VAL B N 1
ATOM 1519 C CA . VAL B 1 45 ? 10.883 -8.18 -14.367 1 98.12 45 VAL B CA 1
ATOM 1520 C C . VAL B 1 45 ? 9.641 -7.301 -14.492 1 98.12 45 VAL B C 1
ATOM 1522 O O . VAL B 1 45 ? 9.742 -6.102 -14.766 1 98.12 45 VAL B O 1
ATOM 1525 N N . VAL B 1 46 ? 8.484 -7.867 -14.258 1 97.94 46 VAL B N 1
ATOM 1526 C CA . VAL B 1 46 ? 7.242 -7.105 -14.359 1 97.94 46 VAL B CA 1
ATOM 1527 C C . VAL B 1 46 ? 7.191 -6.051 -13.258 1 97.94 46 VAL B C 1
ATOM 1529 O O . VAL B 1 46 ? 6.723 -4.934 -13.477 1 97.94 46 VAL B O 1
ATOM 1532 N N . GLY B 1 47 ? 7.645 -6.398 -12.062 1 98.44 47 GLY B N 1
ATOM 1533 C CA . GLY B 1 47 ? 7.586 -5.531 -10.898 1 98.44 47 GLY B CA 1
ATOM 1534 C C . GLY B 1 47 ? 8.391 -4.258 -11.062 1 98.44 47 GLY B C 1
ATOM 1535 O O . GLY B 1 47 ? 8.125 -3.256 -10.391 1 98.44 47 GLY B O 1
ATOM 1536 N N . GLN B 1 48 ? 9.352 -4.215 -11.969 1 97.81 48 GLN B N 1
ATOM 1537 C CA . GLN B 1 48 ? 10.219 -3.061 -12.164 1 97.81 48 GLN B CA 1
ATOM 1538 C C . GLN B 1 48 ? 9.422 -1.825 -12.562 1 97.81 48 GLN B C 1
ATOM 1540 O O . GLN B 1 48 ? 9.633 -0.739 -12.016 1 97.81 48 GLN B O 1
ATOM 1545 N N . SER B 1 49 ? 8.523 -2.049 -13.367 1 97.44 49 SER B N 1
ATOM 1546 C CA . SER B 1 49 ? 7.754 -0.92 -13.875 1 97.44 49 SER B CA 1
ATOM 1547 C C . SER B 1 49 ? 6.727 -0.447 -12.852 1 97.44 49 SER B C 1
ATOM 1549 O O . SER B 1 49 ? 6.102 0.602 -13.031 1 97.44 49 SER B O 1
ATOM 1551 N N . TYR B 1 50 ? 6.621 -1.173 -11.766 1 97.94 50 TYR B N 1
ATOM 1552 C CA . TYR B 1 50 ? 5.609 -0.843 -10.766 1 97.94 50 TYR B CA 1
ATOM 1553 C C . TYR B 1 50 ? 6.258 -0.454 -9.445 1 97.94 50 TYR B C 1
ATOM 1555 O O . TYR B 1 50 ? 5.57 -0.279 -8.438 1 97.94 50 TYR B O 1
ATOM 1563 N N . GLY B 1 51 ? 7.555 -0.34 -9.414 1 97.56 51 GLY B N 1
ATOM 1564 C CA . GLY B 1 51 ? 8.258 0.047 -8.203 1 97.56 51 GLY B CA 1
ATOM 1565 C C . GLY B 1 51 ? 8.297 -1.058 -7.16 1 97.56 51 GLY B C 1
ATOM 1566 O O . GLY B 1 51 ? 8.258 -0.788 -5.961 1 97.56 51 GLY B O 1
ATOM 1567 N N . ILE B 1 52 ? 8.312 -2.277 -7.598 1 98.44 52 ILE B N 1
ATOM 1568 C CA . ILE B 1 52 ? 8.32 -3.439 -6.715 1 98.44 52 ILE B CA 1
ATOM 1569 C C . ILE B 1 52 ? 9.758 -3.893 -6.473 1 98.44 52 ILE B C 1
ATOM 1571 O O . ILE B 1 52 ? 10.562 -3.961 -7.406 1 98.44 52 ILE B O 1
ATOM 1575 N N . ASN B 1 53 ? 10.094 -4.137 -5.215 1 98 53 ASN B N 1
ATOM 1576 C CA . ASN B 1 53 ? 11.375 -4.715 -4.824 1 98 53 ASN B CA 1
ATOM 1577 C C . ASN B 1 53 ? 11.188 -6.031 -4.074 1 98 53 ASN B C 1
ATOM 1579 O O . ASN B 1 53 ? 10.727 -6.039 -2.93 1 98 53 ASN B O 1
ATOM 1583 N N . LEU B 1 54 ? 11.531 -7.145 -4.75 1 98.62 54 LEU B N 1
ATOM 1584 C CA . LEU B 1 54 ? 11.359 -8.469 -4.164 1 98.62 54 LEU B CA 1
ATOM 1585 C C . LEU B 1 54 ? 12.312 -8.672 -2.992 1 98.62 54 LEU B C 1
ATOM 1587 O O . LEU B 1 54 ? 13.508 -8.391 -3.105 1 98.62 54 LEU B O 1
ATOM 1591 N N . GLN B 1 55 ? 11.812 -9.141 -1.901 1 97.75 55 GLN B N 1
ATOM 1592 C CA . GLN B 1 55 ? 12.633 -9.422 -0.731 1 97.75 55 GLN B CA 1
ATOM 1593 C C . GLN B 1 55 ? 12.82 -10.922 -0.531 1 97.75 55 GLN B C 1
ATOM 1595 O O . GLN B 1 55 ? 13.938 -11.406 -0.373 1 97.75 55 GLN B O 1
ATOM 1600 N N . GLU B 1 56 ? 11.758 -11.672 -0.532 1 98.06 56 GLU B N 1
ATOM 1601 C CA . GLU B 1 56 ? 11.773 -13.125 -0.344 1 98.06 56 GLU B CA 1
ATOM 1602 C C . GLU B 1 56 ? 10.75 -13.805 -1.248 1 98.06 56 GLU B C 1
ATOM 1604 O O . GLU B 1 56 ? 9.68 -13.258 -1.506 1 98.06 56 GLU B O 1
ATOM 1609 N N . TRP B 1 57 ? 11.102 -14.961 -1.709 1 98.25 57 TRP B N 1
ATOM 1610 C CA . TRP B 1 57 ? 10.25 -15.812 -2.527 1 98.25 57 TRP B CA 1
ATOM 1611 C C . TRP B 1 57 ? 10.258 -17.25 -2.008 1 98.25 57 TRP B C 1
ATOM 1613 O O . TRP B 1 57 ? 11.32 -17.828 -1.795 1 98.25 57 TRP B O 1
ATOM 1623 N N . SER B 1 58 ? 9.125 -17.75 -1.691 1 97.56 58 SER B N 1
ATOM 1624 C CA . SER B 1 58 ? 8.992 -19.172 -1.345 1 97.56 58 SER B CA 1
ATOM 1625 C C . SER B 1 58 ? 7.777 -19.781 -2.025 1 97.56 58 SER B C 1
ATOM 1627 O O . SER B 1 58 ? 6.801 -19.094 -2.322 1 97.56 58 SER B O 1
ATOM 1629 N N . HIS B 1 59 ? 7.918 -21.016 -2.322 1 97.5 59 HIS B N 1
ATOM 1630 C CA . HIS B 1 59 ? 6.805 -21.688 -2.986 1 97.5 59 HIS B CA 1
ATOM 1631 C C . HIS B 1 59 ? 6.477 -23.016 -2.312 1 97.5 59 HIS B C 1
ATOM 1633 O O . HIS B 1 59 ? 7.344 -23.625 -1.68 1 97.5 59 HIS B O 1
ATOM 1639 N N . ASP B 1 60 ? 5.32 -23.422 -2.408 1 96.5 60 ASP B N 1
ATOM 1640 C CA . ASP B 1 60 ? 4.852 -24.797 -2.262 1 96.5 60 ASP B CA 1
ATOM 1641 C C . ASP B 1 60 ? 4.457 -25.391 -3.611 1 96.5 60 ASP B C 1
ATOM 1643 O O . ASP B 1 60 ? 4.82 -24.859 -4.66 1 96.5 60 ASP B O 1
ATOM 1647 N N . ILE B 1 61 ? 3.777 -26.453 -3.617 1 96.12 61 ILE B N 1
ATOM 1648 C CA . ILE B 1 61 ? 3.48 -27.156 -4.855 1 96.12 61 ILE B CA 1
ATOM 1649 C C . ILE B 1 61 ? 2.303 -26.5 -5.562 1 96.12 61 ILE B C 1
ATOM 1651 O O . ILE B 1 61 ? 2.104 -26.688 -6.766 1 96.12 61 ILE B O 1
ATOM 1655 N N . ASP B 1 62 ? 1.572 -25.656 -4.789 1 96 62 ASP B N 1
ATOM 1656 C CA . ASP B 1 62 ? 0.381 -25.094 -5.422 1 96 62 ASP B CA 1
ATOM 1657 C C . ASP B 1 62 ? 0.21 -23.609 -5.066 1 96 62 ASP B C 1
ATOM 1659 O O . ASP B 1 62 ? -0.847 -23.031 -5.312 1 96 62 ASP B O 1
ATOM 1663 N N . HIS B 1 63 ? 1.18 -22.953 -4.395 1 97.44 63 HIS B N 1
ATOM 1664 C CA . HIS B 1 63 ? 1.095 -21.531 -4.082 1 97.44 63 HIS B CA 1
ATOM 1665 C C . HIS B 1 63 ? 2.475 -20.953 -3.807 1 97.44 63 HIS B C 1
ATOM 1667 O O . HIS B 1 63 ? 3.443 -21.688 -3.621 1 97.44 63 HIS B O 1
ATOM 1673 N N . VAL B 1 64 ? 2.52 -19.703 -3.91 1 97.94 64 VAL B N 1
ATOM 1674 C CA . VAL B 1 64 ? 3.758 -18.984 -3.611 1 97.94 64 VAL B CA 1
ATOM 1675 C C . VAL B 1 64 ? 3.504 -17.938 -2.533 1 97.94 64 VAL B C 1
ATOM 1677 O O . VAL B 1 64 ? 2.404 -17.391 -2.441 1 97.94 64 VAL B O 1
ATOM 1680 N N . HIS B 1 65 ? 4.531 -17.688 -1.733 1 96.81 65 HIS B N 1
ATOM 1681 C CA . HIS B 1 65 ? 4.621 -16.609 -0.756 1 96.81 65 HIS B CA 1
ATOM 1682 C C . HIS B 1 65 ? 5.691 -15.594 -1.152 1 96.81 65 HIS B C 1
ATOM 1684 O O . HIS B 1 65 ? 6.848 -15.961 -1.376 1 96.81 65 HIS B O 1
ATOM 1690 N N . VAL B 1 66 ? 5.27 -14.359 -1.148 1 98.12 66 VAL B N 1
ATOM 1691 C CA . VAL B 1 66 ? 6.191 -13.328 -1.613 1 98.12 66 VAL B CA 1
ATOM 1692 C C . VAL B 1 66 ? 6.262 -12.195 -0.592 1 98.12 66 VAL B C 1
ATOM 1694 O O . VAL B 1 66 ? 5.23 -11.688 -0.154 1 98.12 66 VAL B O 1
ATOM 1697 N N . LEU B 1 67 ? 7.402 -11.891 -0.159 1 97.44 67 LEU B N 1
ATOM 1698 C CA . LEU B 1 67 ? 7.664 -10.664 0.587 1 97.44 67 LEU B CA 1
ATOM 1699 C C . LEU B 1 67 ? 8.344 -9.625 -0.298 1 97.44 67 LEU B C 1
ATOM 1701 O O . LEU B 1 67 ? 9.352 -9.922 -0.952 1 97.44 67 LEU B O 1
ATOM 1705 N N . PHE B 1 68 ? 7.781 -8.438 -0.3 1 97.94 68 PHE B N 1
ATOM 1706 C CA . PHE B 1 68 ? 8.352 -7.41 -1.168 1 97.94 68 PHE B CA 1
ATOM 1707 C C . PHE B 1 68 ? 8.07 -6.016 -0.62 1 97.94 68 PHE B C 1
ATOM 1709 O O . PHE B 1 68 ? 7.262 -5.855 0.297 1 97.94 68 PHE B O 1
ATOM 1716 N N . ARG B 1 69 ? 8.766 -5.055 -1.218 1 97.5 69 ARG B N 1
ATOM 1717 C CA . ARG B 1 69 ? 8.555 -3.639 -0.937 1 97.5 69 ARG B CA 1
ATOM 1718 C C . ARG B 1 69 ? 7.992 -2.916 -2.154 1 97.5 69 ARG B C 1
ATOM 1720 O O . ARG B 1 69 ? 8.203 -3.344 -3.291 1 97.5 69 ARG B O 1
ATOM 1727 N N . ALA B 1 70 ? 7.281 -1.888 -1.884 1 98.12 70 ALA B N 1
ATOM 1728 C CA . ALA B 1 70 ? 6.719 -1.055 -2.945 1 98.12 70 ALA B CA 1
ATOM 1729 C C . ALA B 1 70 ? 6.898 0.428 -2.631 1 98.12 70 ALA B C 1
ATOM 1731 O O . ALA B 1 70 ? 7.617 0.789 -1.696 1 98.12 70 ALA B O 1
ATOM 1732 N N . THR B 1 71 ? 6.348 1.281 -3.541 1 98.12 71 THR B N 1
ATOM 1733 C CA . THR B 1 71 ? 6.41 2.73 -3.379 1 98.12 71 THR B CA 1
ATOM 1734 C C . THR B 1 71 ? 5.012 3.32 -3.221 1 98.12 71 THR B C 1
ATOM 1736 O O . THR B 1 71 ? 4.016 2.66 -3.525 1 98.12 71 THR B O 1
ATOM 1739 N N . PRO B 1 72 ? 4.969 4.516 -2.785 1 97.94 72 PRO B N 1
ATOM 1740 C CA . PRO B 1 72 ? 3.658 5.16 -2.658 1 97.94 72 PRO B CA 1
ATOM 1741 C C . PRO B 1 72 ? 2.938 5.297 -3.996 1 97.94 72 PRO B C 1
ATOM 1743 O O . PRO B 1 72 ? 1.729 5.551 -4.027 1 97.94 72 PRO B O 1
ATOM 1746 N N . HIS B 1 73 ? 3.592 5.086 -5.086 1 97.94 73 HIS B N 1
ATOM 1747 C CA . HIS B 1 73 ? 3.004 5.234 -6.414 1 97.94 73 HIS B CA 1
ATOM 1748 C C . HIS B 1 73 ? 2.486 3.898 -6.938 1 97.94 73 HIS B C 1
ATOM 1750 O O . HIS B 1 73 ? 1.838 3.848 -7.984 1 97.94 73 HIS B O 1
ATOM 1756 N N . THR B 1 74 ? 2.75 2.881 -6.234 1 98.06 74 THR B N 1
ATOM 1757 C CA . THR B 1 74 ? 2.375 1.5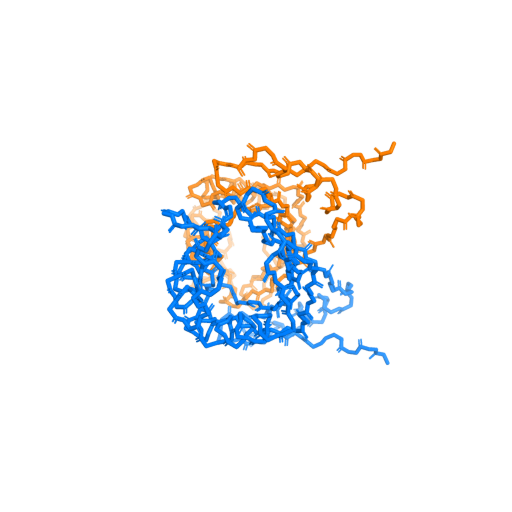5 -6.699 1 98.06 74 THR B CA 1
ATOM 1758 C C . THR B 1 74 ? 0.879 1.311 -6.508 1 98.06 74 THR B C 1
ATOM 1760 O O . THR B 1 74 ? 0.357 1.471 -5.402 1 98.06 74 THR B O 1
ATOM 1763 N N . GLU B 1 75 ? 0.228 0.957 -7.586 1 98 75 GLU B N 1
ATOM 1764 C CA . GLU B 1 75 ? -1.119 0.401 -7.504 1 98 75 GLU B CA 1
ATOM 1765 C C . GLU B 1 75 ? -1.09 -1.124 -7.535 1 98 75 GLU B C 1
ATOM 1767 O O . GLU B 1 75 ? -0.94 -1.727 -8.602 1 98 75 GLU B O 1
ATOM 1772 N N . MET B 1 76 ? -1.344 -1.733 -6.457 1 98.31 76 MET B N 1
ATOM 1773 C CA . MET B 1 76 ? -1.101 -3.16 -6.258 1 98.31 76 MET B CA 1
ATOM 1774 C C . MET B 1 76 ? -1.995 -3.996 -7.168 1 98.31 76 MET B C 1
ATOM 1776 O O . MET B 1 76 ? -1.54 -4.977 -7.762 1 98.31 76 MET B O 1
ATOM 1780 N N . ALA B 1 77 ? -3.223 -3.627 -7.293 1 98.19 77 ALA B N 1
ATOM 1781 C CA . ALA B 1 77 ? -4.16 -4.391 -8.109 1 98.19 77 ALA B CA 1
ATOM 1782 C C . ALA B 1 77 ? -3.701 -4.441 -9.57 1 98.19 77 ALA B C 1
ATOM 1784 O O . ALA B 1 77 ? -3.723 -5.504 -10.195 1 98.19 77 ALA B O 1
ATOM 1785 N N . LYS B 1 78 ? -3.246 -3.332 -10.039 1 97.88 78 LYS B N 1
ATOM 1786 C CA . LYS B 1 78 ? -2.766 -3.26 -11.414 1 97.88 78 LYS B CA 1
ATOM 1787 C C . LYS B 1 78 ? -1.516 -4.113 -11.609 1 97.88 78 LYS B C 1
ATOM 1789 O O . LYS B 1 78 ? -1.406 -4.852 -12.586 1 97.88 78 LYS B O 1
ATOM 1794 N N . PHE B 1 79 ? -0.606 -3.977 -10.68 1 98.44 79 PHE B N 1
ATOM 1795 C CA . PHE B 1 79 ? 0.62 -4.762 -10.734 1 98.44 79 PHE B CA 1
ATOM 1796 C C . PHE B 1 79 ? 0.308 -6.254 -10.727 1 98.44 79 PHE B C 1
ATOM 1798 O O . PHE B 1 79 ? 0.8 -7.004 -11.57 1 98.44 79 PHE B O 1
ATOM 1805 N N . LEU B 1 80 ? -0.524 -6.715 -9.836 1 98.38 80 LEU B N 1
ATOM 1806 C CA . LEU B 1 80 ? -0.78 -8.141 -9.648 1 98.38 80 LEU B CA 1
ATOM 1807 C C . LEU B 1 80 ? -1.562 -8.711 -10.828 1 98.38 80 LEU B C 1
ATOM 1809 O O . LEU B 1 80 ? -1.331 -9.852 -11.242 1 98.38 80 LEU B O 1
ATOM 1813 N N . ASN B 1 81 ? -2.418 -7.883 -11.391 1 97.38 81 ASN B N 1
ATO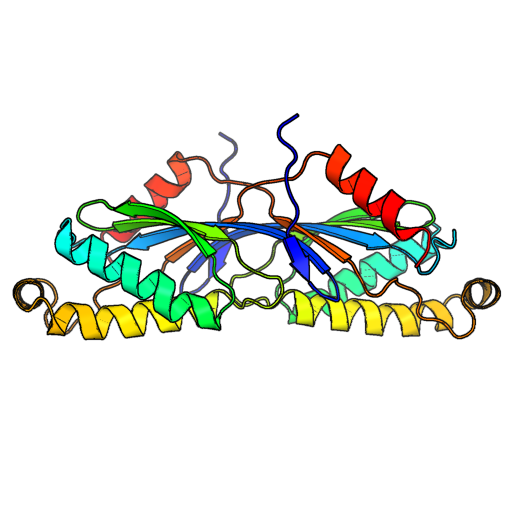M 1814 C CA . ASN B 1 81 ? -3.1 -8.312 -12.609 1 97.38 81 ASN B CA 1
ATOM 1815 C C . ASN B 1 81 ? -2.121 -8.492 -13.766 1 97.38 81 ASN B C 1
ATOM 1817 O O . ASN B 1 81 ? -2.186 -9.492 -14.484 1 97.38 81 ASN B O 1
ATOM 1821 N N . ALA B 1 82 ? -1.284 -7.566 -13.906 1 97.81 82 ALA B N 1
ATOM 1822 C CA . ALA B 1 82 ? -0.284 -7.641 -14.969 1 97.81 82 ALA B CA 1
ATOM 1823 C C . ALA B 1 82 ? 0.637 -8.844 -14.773 1 97.81 82 ALA B C 1
ATOM 1825 O O . ALA B 1 82 ? 0.915 -9.578 -15.727 1 97.81 82 ALA B O 1
ATOM 1826 N N . TYR B 1 83 ? 1.073 -9.039 -13.586 1 98.44 83 TYR B N 1
ATOM 1827 C CA . TYR B 1 83 ? 1.986 -10.133 -13.281 1 98.44 83 TYR B CA 1
ATOM 1828 C C . TYR B 1 83 ? 1.318 -11.484 -13.531 1 98.44 83 TYR B C 1
ATOM 1830 O O . TYR B 1 83 ? 1.893 -12.359 -14.18 1 98.44 83 TYR B O 1
ATOM 1838 N N . LYS B 1 84 ? 0.148 -11.68 -13.008 1 97.25 84 LYS B N 1
ATOM 1839 C CA . LYS B 1 84 ? -0.531 -12.961 -13.125 1 97.25 84 LYS B CA 1
ATOM 1840 C C . LYS B 1 84 ? -0.887 -13.273 -14.578 1 97.25 84 LYS B C 1
ATOM 1842 O O . LYS B 1 84 ? -0.772 -14.414 -15.023 1 97.25 84 LYS B O 1
ATOM 1847 N N . SER B 1 85 ? -1.295 -12.227 -15.281 1 95.75 85 SER B N 1
ATOM 1848 C CA . SER B 1 85 ? -1.611 -12.414 -16.688 1 95.75 85 SER B CA 1
ATOM 1849 C C . SER B 1 85 ? -0.37 -12.805 -17.484 1 95.75 85 SER B C 1
ATOM 1851 O O . SER B 1 85 ? -0.392 -13.773 -18.25 1 95.75 85 SER B O 1
ATOM 1853 N N . SER B 1 86 ? 0.656 -12.102 -17.266 1 95.44 86 SER B N 1
ATOM 1854 C CA . SER B 1 86 ? 1.895 -12.312 -18 1 95.44 86 SER B CA 1
ATOM 1855 C C . SER B 1 86 ? 2.518 -13.664 -17.656 1 95.44 86 SER B C 1
ATOM 1857 O O . SER B 1 86 ? 2.934 -14.406 -18.547 1 95.44 86 SER B O 1
ATOM 1859 N N . SER B 1 87 ? 2.535 -13.969 -16.391 1 96.69 87 SER B N 1
ATOM 1860 C CA . SER B 1 87 ? 3.176 -15.211 -15.977 1 96.69 87 SER B CA 1
ATOM 1861 C C . SER B 1 87 ? 2.334 -16.422 -16.359 1 96.69 87 SER B C 1
ATOM 1863 O O . SER B 1 87 ? 2.875 -17.469 -16.703 1 96.69 87 SER B O 1
ATOM 1865 N N . SER B 1 88 ? 1.024 -16.266 -16.344 1 94.69 88 SER B N 1
ATOM 1866 C CA . SER B 1 88 ? 0.131 -17.344 -16.75 1 94.69 88 SER B CA 1
ATOM 1867 C C . SER B 1 88 ? 0.352 -17.734 -18.203 1 94.69 88 SER B C 1
ATOM 1869 O O . SER B 1 88 ? 0.458 -18.922 -18.531 1 94.69 88 SER B O 1
ATOM 1871 N N . ARG B 1 89 ? 0.464 -16.797 -19.016 1 89.25 89 ARG B N 1
ATOM 1872 C CA . ARG B 1 89 ? 0.649 -17.047 -20.438 1 89.25 89 ARG B CA 1
ATOM 1873 C C . ARG B 1 89 ? 1.996 -17.703 -20.719 1 89.25 89 ARG B C 1
ATOM 1875 O O . ARG B 1 89 ? 2.064 -18.734 -21.406 1 89.25 89 ARG B O 1
ATOM 1882 N N . MET B 1 90 ? 3.016 -17.266 -20.125 1 91.81 90 MET B N 1
ATOM 1883 C CA . MET B 1 90 ? 4.371 -17.672 -20.484 1 91.81 90 MET B CA 1
ATOM 1884 C C . MET B 1 90 ? 4.738 -19 -19.812 1 91.81 90 MET B C 1
ATOM 1886 O O . MET B 1 90 ? 5.512 -19.781 -20.359 1 91.81 90 MET B O 1
ATOM 1890 N N . VAL B 1 91 ? 4.172 -19.219 -18.625 1 93 91 VAL B N 1
ATOM 1891 C CA . VAL B 1 91 ? 4.488 -20.453 -17.922 1 93 91 VAL B CA 1
ATOM 1892 C C . VAL B 1 91 ? 3.957 -21.641 -18.703 1 93 91 VAL B C 1
ATOM 1894 O O . VAL B 1 91 ? 4.605 -22.703 -18.766 1 93 91 VAL B O 1
ATOM 1897 N N . LYS B 1 92 ? 2.85 -21.5 -19.312 1 88.44 92 LYS B N 1
ATOM 1898 C CA . LYS B 1 92 ? 2.268 -22.594 -20.109 1 88.44 92 LYS B CA 1
ATOM 1899 C C . LYS B 1 92 ? 3.043 -22.797 -21.406 1 88.44 92 LYS B C 1
ATOM 1901 O O . LYS B 1 92 ? 3.139 -23.922 -21.891 1 88.44 92 LYS B O 1
ATOM 1906 N N . LYS B 1 93 ? 3.584 -21.781 -21.891 1 89.81 93 LYS B N 1
ATOM 1907 C CA . LYS B 1 93 ? 4.395 -21.859 -23.109 1 89.81 93 LYS B CA 1
ATOM 1908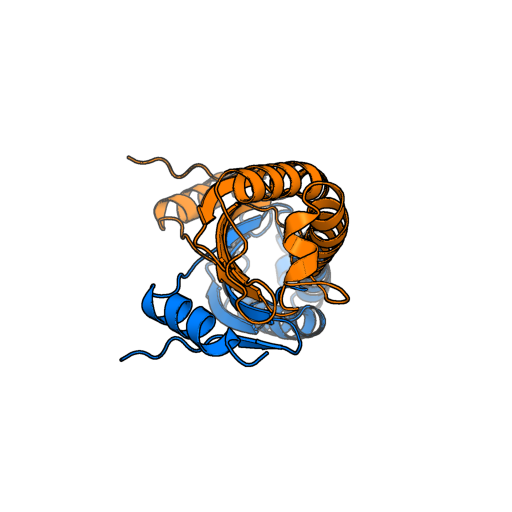 C C . LYS B 1 93 ? 5.734 -22.547 -22.828 1 89.81 93 LYS B C 1
ATOM 1910 O O . LYS B 1 93 ? 6.164 -23.406 -23.594 1 89.81 93 LYS B O 1
ATOM 1915 N N . LEU B 1 94 ? 6.309 -22.219 -21.75 1 93.12 94 LEU B N 1
ATOM 1916 C CA . LEU B 1 94 ? 7.66 -22.672 -21.438 1 93.12 94 LEU B CA 1
ATOM 1917 C C . LEU B 1 94 ? 7.633 -24.078 -20.844 1 93.12 94 LEU B C 1
ATOM 1919 O O . LEU B 1 94 ? 8.602 -24.828 -20.969 1 93.12 94 LEU B O 1
ATOM 1923 N N . PHE B 1 95 ? 6.527 -24.375 -20.188 1 93.25 95 PHE B N 1
ATOM 1924 C CA . PHE B 1 95 ? 6.398 -25.656 -19.531 1 93.25 95 PHE B CA 1
ATOM 1925 C C . PHE B 1 95 ? 5.117 -26.375 -19.953 1 93.25 95 PHE B C 1
ATOM 1927 O O . PHE B 1 95 ? 4.191 -26.516 -19.156 1 93.25 95 PHE B O 1
ATOM 1934 N N . PRO B 1 96 ? 5.141 -26.984 -21.078 1 89.38 96 PRO B N 1
ATOM 1935 C CA . PRO B 1 96 ? 3.926 -27.594 -21.641 1 89.38 96 PRO B CA 1
ATOM 1936 C C . PRO B 1 96 ? 3.383 -28.734 -20.781 1 89.38 96 PRO B C 1
ATOM 1938 O O . PRO B 1 96 ? 2.205 -29.078 -20.891 1 89.38 96 PRO B O 1
ATOM 1941 N N . GLU B 1 97 ? 4.164 -29.297 -19.922 1 87.38 97 GLU B N 1
ATOM 1942 C CA . GLU B 1 97 ? 3.73 -30.406 -19.078 1 87.38 97 GLU B CA 1
ATOM 1943 C C . GLU B 1 97 ? 2.592 -29.984 -18.156 1 87.38 97 GLU B C 1
ATOM 1945 O O . GLU B 1 97 ? 1.795 -30.812 -17.719 1 87.38 97 GLU B O 1
ATOM 1950 N N . ILE B 1 98 ? 2.516 -28.656 -17.938 1 87.12 98 ILE B N 1
ATOM 1951 C CA . ILE B 1 98 ? 1.498 -28.156 -17.016 1 87.12 98 ILE B CA 1
ATOM 1952 C C . ILE B 1 98 ? 0.143 -28.125 -17.719 1 87.12 98 ILE B C 1
ATOM 1954 O O . ILE B 1 98 ? -0.902 -28.094 -17.062 1 87.12 98 ILE B O 1
ATOM 1958 N N . LYS B 1 99 ? 0.16 -28.109 -19.031 1 82.44 99 LYS B N 1
ATOM 1959 C CA . LYS B 1 99 ? -1.08 -28.016 -19.797 1 82.44 99 LYS B CA 1
ATOM 1960 C C . LYS B 1 99 ? -1.953 -29.25 -19.562 1 82.44 99 LYS B C 1
ATOM 1962 O O . LYS B 1 99 ? -3.172 -29.188 -19.734 1 82.44 99 LYS B O 1
ATOM 1967 N N . ARG B 1 100 ? -1.354 -30.25 -19.188 1 82.12 100 ARG B N 1
ATOM 1968 C CA . ARG B 1 100 ? -2.105 -31.453 -18.891 1 82.12 100 ARG B CA 1
ATOM 1969 C C . ARG B 1 100 ? -2.986 -31.281 -17.672 1 82.12 100 ARG B C 1
ATOM 1971 O O . ARG B 1 100 ? -4.066 -31.875 -17.578 1 82.12 100 ARG B O 1
ATOM 1978 N N . GLN B 1 101 ? -2.547 -30.406 -16.844 1 81.75 101 GLN B N 1
ATOM 1979 C CA . GLN B 1 101 ? -3.25 -30.219 -15.586 1 81.75 101 GLN B CA 1
ATOM 1980 C C . GLN B 1 101 ? -4.051 -28.922 -15.578 1 81.75 101 GLN B C 1
ATOM 1982 O O . GLN B 1 101 ? -5.031 -28.781 -14.844 1 81.75 101 GLN B O 1
ATOM 1987 N N . LEU B 1 102 ? -3.584 -27.906 -16.344 1 79.44 102 LEU B N 1
ATOM 1988 C CA . LEU B 1 102 ? -4.203 -26.594 -16.406 1 79.44 102 LEU B CA 1
ATOM 1989 C C . LEU B 1 102 ? -4.578 -26.219 -17.828 1 79.44 102 LEU B C 1
ATOM 1991 O O . LEU B 1 102 ? -4.246 -25.141 -18.297 1 79.44 102 LEU B O 1
ATOM 1995 N N . TRP B 1 103 ? -5.07 -26.984 -18.688 1 68.25 103 TRP B N 1
ATOM 1996 C CA . TRP B 1 103 ? -5.273 -26.812 -20.125 1 68.25 103 TRP B CA 1
ATOM 1997 C C . TRP B 1 103 ? -5.906 -25.453 -20.422 1 68.25 103 TRP B C 1
ATOM 1999 O O . TRP B 1 103 ? -5.34 -24.656 -21.172 1 68.25 103 TRP B O 1
ATOM 2009 N N . LYS B 1 104 ? -7.113 -25.234 -20.344 1 66.12 104 LYS B N 1
ATOM 2010 C CA . LYS B 1 104 ? -7.777 -24.047 -20.859 1 66.12 104 LYS B CA 1
ATOM 2011 C C . LYS B 1 104 ? -7.953 -23 -19.766 1 66.12 104 LYS B C 1
ATOM 2013 O O . LYS B 1 104 ? -8.398 -21.875 -20.047 1 66.12 104 LYS B O 1
ATOM 2018 N N . SER B 1 105 ? -7.172 -23.344 -18.719 1 74.5 105 SER B N 1
ATOM 2019 C CA . SER B 1 105 ? -7.527 -22.453 -17.609 1 74.5 105 SER B CA 1
ATOM 2020 C C . SER B 1 105 ? -6.355 -21.562 -17.219 1 74.5 105 SER B C 1
ATOM 2022 O O . SER B 1 105 ? -5.227 -21.781 -17.672 1 74.5 105 SER B O 1
ATOM 2024 N N . ALA B 1 106 ? -6.762 -20.516 -16.578 1 89.38 106 ALA B N 1
ATOM 2025 C CA . ALA B 1 106 ? -5.758 -19.625 -15.984 1 89.38 106 ALA B CA 1
ATOM 2026 C C . ALA B 1 106 ? -4.836 -20.406 -15.047 1 89.38 106 ALA B C 1
ATOM 2028 O O . ALA B 1 106 ? -5.234 -21.422 -14.477 1 89.38 106 ALA B O 1
ATOM 2029 N N . PHE B 1 107 ? -3.594 -20.062 -14.992 1 94.88 107 PHE B N 1
ATOM 2030 C CA . PHE B 1 107 ? -2.629 -20.688 -14.094 1 94.88 107 PHE B CA 1
ATOM 2031 C C . PHE B 1 107 ? -2.961 -20.359 -12.641 1 94.88 107 PHE B C 1
ATOM 2033 O O . PHE B 1 107 ? -2.949 -21.234 -11.781 1 94.88 107 PHE B O 1
ATOM 2040 N N . TRP B 1 108 ? -3.266 -19.078 -12.406 1 96.19 108 TRP B N 1
ATOM 2041 C CA . TRP B 1 108 ? -3.547 -18.594 -11.055 1 96.19 108 TRP B CA 1
ATOM 2042 C C . TRP B 1 108 ? -5.051 -18.531 -10.805 1 96.19 108 TRP B C 1
ATOM 2044 O O . TRP B 1 108 ? -5.82 -18.156 -11.695 1 96.19 108 TRP B O 1
ATOM 2054 N N . THR B 1 109 ? -5.418 -18.812 -9.547 1 94.06 109 THR B N 1
ATOM 2055 C CA . THR B 1 109 ? -6.715 -18.328 -9.094 1 94.06 109 THR B CA 1
ATOM 2056 C C . THR B 1 109 ? -6.789 -16.812 -9.211 1 94.06 109 THR B C 1
ATOM 2058 O O . THR B 1 109 ? -5.805 -16.109 -8.961 1 94.06 109 THR B O 1
ATOM 2061 N N . GLN B 1 110 ? -7.906 -16.281 -9.531 1 93.38 110 GLN B N 1
ATOM 2062 C CA . GLN B 1 110 ? -8.086 -14.844 -9.688 1 93.38 110 GLN B CA 1
ATOM 2063 C C . GLN B 1 110 ? -7.781 -14.102 -8.391 1 93.38 110 GLN B C 1
ATOM 2065 O O . GLN B 1 110 ? -7.152 -13.039 -8.414 1 93.38 110 GLN B O 1
ATOM 2070 N N . SER B 1 111 ? -8.18 -14.68 -7.309 1 94.69 111 SER B N 1
ATOM 2071 C CA . SER B 1 111 ? -8.031 -14.031 -6.008 1 94.69 111 SER B CA 1
ATOM 2072 C C . SER B 1 111 ? -6.594 -14.109 -5.512 1 94.69 111 SER B C 1
ATOM 2074 O O . SER B 1 111 ? -5.828 -14.969 -5.949 1 94.69 111 SER B O 1
ATOM 2076 N N . TYR B 1 112 ? -6.207 -13.227 -4.746 1 96.94 112 TYR B N 1
ATOM 2077 C CA . TYR B 1 112 ? -4.922 -13.227 -4.051 1 96.94 112 TYR B CA 1
ATOM 2078 C C . TYR B 1 112 ? -5.074 -12.695 -2.629 1 96.94 112 TYR B C 1
ATOM 2080 O O . TYR B 1 112 ? -6.082 -12.07 -2.297 1 96.94 112 TYR B O 1
ATOM 2088 N N . CYS B 1 113 ? -4.133 -13 -1.829 1 96.75 113 CYS B N 1
ATOM 2089 C CA . CYS B 1 113 ? -4.062 -12.492 -0.466 1 96.75 113 CYS B CA 1
ATOM 2090 C C . CYS B 1 113 ? -2.895 -11.523 -0.307 1 96.75 113 CYS B C 1
ATOM 2092 O O . CYS B 1 113 ? -1.753 -11.859 -0.619 1 96.75 113 CYS B O 1
ATOM 2094 N N . LEU B 1 114 ? -3.184 -10.312 0.113 1 97.62 114 LEU B N 1
ATOM 2095 C CA . LEU B 1 114 ? -2.18 -9.266 0.28 1 97.62 114 LEU B CA 1
ATOM 2096 C C . LEU B 1 114 ? -2.271 -8.641 1.667 1 97.62 114 LEU B C 1
ATOM 2098 O O . LEU B 1 114 ? -3.312 -8.094 2.039 1 97.62 114 LEU B O 1
ATOM 2102 N N . ILE B 1 115 ? -1.156 -8.68 2.408 1 96.56 115 ILE B N 1
ATOM 2103 C CA . ILE B 1 115 ? -1.119 -8.18 3.775 1 96.56 115 ILE B CA 1
ATOM 2104 C C . ILE B 1 115 ? 0.076 -7.242 3.947 1 96.56 115 ILE B C 1
ATOM 2106 O O . ILE B 1 115 ? 1.195 -7.574 3.555 1 96.56 115 ILE B O 1
ATOM 2110 N N . SER B 1 116 ? -0.231 -6.062 4.473 1 96.19 116 SER B N 1
ATOM 2111 C CA . SER B 1 116 ? 0.893 -5.203 4.832 1 96.19 116 SER B CA 1
ATOM 2112 C C . SER B 1 116 ? 1.654 -5.758 6.031 1 96.19 116 SER B C 1
ATOM 2114 O O . SER B 1 116 ? 1.06 -6.367 6.922 1 96.19 116 SER B O 1
ATOM 2116 N N . THR B 1 117 ? 2.896 -5.57 5.953 1 93.25 117 THR B N 1
ATOM 2117 C CA . THR B 1 117 ? 3.754 -5.965 7.07 1 93.25 117 THR B CA 1
ATOM 2118 C C . THR B 1 117 ? 4.711 -4.832 7.441 1 93.25 117 THR B C 1
ATOM 2120 O O . THR B 1 117 ? 4.828 -3.848 6.707 1 93.25 117 THR B O 1
ATOM 2123 N N . GLY B 1 118 ? 5.324 -5.066 8.523 1 88.75 118 GLY B N 1
ATOM 2124 C CA . GLY B 1 118 ? 6.305 -4.082 8.953 1 88.75 118 GLY B CA 1
ATOM 2125 C C . GLY B 1 118 ? 5.805 -3.186 10.07 1 88.75 118 GLY B C 1
ATOM 2126 O O . GLY B 1 118 ? 4.969 -3.6 10.875 1 88.75 118 GLY B O 1
ATOM 2127 N N . GLY B 1 119 ? 6.348 -2.025 10.078 1 80.56 119 GLY B N 1
ATOM 2128 C CA . GLY B 1 119 ? 6.266 -1.049 11.156 1 80.56 119 GLY B CA 1
ATOM 2129 C C . GLY B 1 119 ? 7.609 -0.436 11.508 1 80.56 119 GLY B C 1
ATOM 2130 O O . GLY B 1 119 ? 8.656 -1.058 11.305 1 80.56 119 GLY B O 1
ATOM 2131 N N . ALA B 1 120 ? 7.602 0.826 11.672 1 73 120 ALA B N 1
ATOM 2132 C CA . ALA B 1 120 ? 8.82 1.488 12.133 1 73 120 ALA B CA 1
ATOM 2133 C C . ALA B 1 120 ? 8.711 1.867 13.609 1 73 120 ALA B C 1
ATOM 2135 O O . ALA B 1 120 ? 7.637 2.236 14.086 1 73 120 ALA B O 1
ATOM 2136 N N . PRO B 1 121 ? 9.906 1.627 14.195 1 73.12 121 PRO B N 1
ATOM 2137 C CA . PRO B 1 121 ? 9.898 2.115 15.578 1 73.12 121 PRO B CA 1
ATOM 2138 C C . PRO B 1 121 ? 9.547 3.598 15.68 1 73.12 121 PRO B C 1
ATOM 2140 O O . PRO B 1 121 ? 9.805 4.359 14.742 1 73.12 121 PRO B O 1
ATOM 2143 N N . LEU B 1 122 ? 8.938 3.881 16.734 1 75.69 122 LEU B N 1
ATOM 2144 C CA . LEU B 1 122 ? 8.539 5.254 17.016 1 75.69 122 LEU B CA 1
ATOM 2145 C C . LEU B 1 122 ? 9.703 6.211 16.828 1 75.69 122 LEU B C 1
ATOM 2147 O O . LEU B 1 122 ? 9.516 7.344 16.359 1 75.69 122 LEU B O 1
ATOM 2151 N N . GLU B 1 123 ? 10.836 5.668 17.078 1 78.88 123 GLU B N 1
ATOM 2152 C CA . GLU B 1 123 ? 12.031 6.5 16.984 1 78.88 123 GLU B CA 1
ATOM 2153 C C . GLU B 1 123 ? 12.25 6.973 15.547 1 78.88 123 GLU B C 1
ATOM 2155 O O . GLU B 1 123 ? 12.688 8.102 15.32 1 78.88 123 GLU B O 1
ATOM 2160 N N . VAL B 1 124 ? 11.914 6.152 14.633 1 82 124 VAL B N 1
ATOM 2161 C CA . VAL B 1 124 ? 12.102 6.496 13.227 1 82 124 VAL B CA 1
ATOM 2162 C C . VAL B 1 124 ? 11.109 7.582 12.82 1 82 124 VAL B C 1
ATOM 2164 O O . VAL B 1 124 ? 11.469 8.539 12.133 1 82 124 VAL B O 1
ATOM 2167 N N . VAL B 1 125 ? 9.984 7.414 13.281 1 84.75 125 VAL B N 1
ATOM 2168 C CA . VAL B 1 125 ? 8.93 8.391 13.008 1 84.75 125 VAL B CA 1
ATOM 2169 C C . VAL B 1 125 ? 9.297 9.734 13.633 1 84.75 125 VAL B C 1
ATOM 2171 O O . VAL B 1 125 ? 9.148 10.781 13 1 84.75 125 VAL B O 1
ATOM 2174 N N . LYS B 1 126 ? 9.789 9.695 14.82 1 82.88 126 LYS B N 1
ATOM 2175 C CA . LYS B 1 126 ? 10.219 10.914 15.5 1 82.88 126 LYS B CA 1
ATOM 2176 C C . LYS B 1 126 ? 11.344 11.609 14.742 1 82.88 126 LYS B C 1
ATOM 2178 O O . LYS B 1 126 ? 11.344 12.828 14.594 1 82.88 126 LYS B O 1
ATOM 2183 N N . LYS B 1 127 ? 12.273 10.852 14.352 1 84.38 127 LYS B N 1
ATOM 2184 C CA . LYS B 1 127 ? 13.391 11.398 13.594 1 84.38 127 LYS B CA 1
ATOM 2185 C C . LYS B 1 127 ? 12.906 12.07 12.312 1 84.38 127 LYS B C 1
ATOM 2187 O O . LYS B 1 127 ? 13.43 13.109 11.914 1 84.38 127 LYS B O 1
ATOM 2192 N N . TYR B 1 128 ? 11.969 11.555 11.688 1 87.81 128 TYR B N 1
ATOM 2193 C CA . TYR B 1 128 ? 11.398 12.164 10.5 1 87.81 128 TYR B CA 1
ATOM 2194 C C . TYR B 1 128 ? 10.812 13.539 10.82 1 87.81 128 TYR B C 1
ATOM 2196 O O . TYR B 1 128 ? 11.086 14.516 10.117 1 87.81 128 TYR B O 1
ATOM 2204 N N . ILE B 1 129 ? 10.109 13.484 11.852 1 84.56 129 ILE B N 1
ATOM 2205 C CA . ILE B 1 129 ? 9.445 14.727 12.242 1 84.56 129 ILE B CA 1
ATOM 2206 C C . ILE B 1 129 ? 10.5 15.805 12.508 1 84.56 129 ILE B C 1
ATOM 2208 O O . ILE B 1 129 ? 10.367 16.938 12.031 1 84.56 129 ILE B O 1
ATOM 2212 N N . GLU B 1 130 ? 11.477 15.445 13.219 1 82.88 130 GLU B N 1
ATOM 2213 C CA . GLU B 1 130 ? 12.523 16.391 13.602 1 82.88 130 GLU B CA 1
ATOM 2214 C C . GLU B 1 130 ? 13.312 16.859 12.383 1 82.88 130 GLU B C 1
ATOM 2216 O O . GLU B 1 130 ? 13.82 17.984 12.367 1 82.88 130 GLU B O 1
ATOM 2221 N N . SER B 1 131 ? 13.336 16.062 11.398 1 83.25 131 SER B N 1
ATOM 2222 C CA . SER B 1 131 ? 14.125 16.391 10.211 1 83.25 131 SER B CA 1
ATOM 2223 C C . SER B 1 131 ? 13.398 17.391 9.32 1 83.25 131 SER B C 1
ATOM 2225 O O . SER B 1 131 ? 14.008 18.016 8.445 1 83.25 131 SER B O 1
ATOM 2227 N N . GLN B 1 132 ? 12.094 17.547 9.484 1 79.81 132 GLN B N 1
ATOM 2228 C CA . GLN B 1 132 ? 11.297 18.438 8.648 1 79.81 132 GLN B CA 1
ATOM 2229 C C . GLN B 1 132 ? 11.43 19.891 9.102 1 79.81 132 GLN B C 1
ATOM 2231 O O . GLN B 1 132 ? 10.773 20.781 8.555 1 79.81 132 GLN B O 1
ATOM 2236 N N . GLU B 1 133 ? 12.109 20.297 10.172 1 67.31 133 GLU B N 1
ATOM 2237 C CA . GLU B 1 133 ? 12.266 21.641 10.711 1 67.31 133 GLU B CA 1
ATOM 2238 C C . GLU B 1 133 ? 12.672 22.625 9.617 1 67.31 133 GLU B C 1
ATOM 2240 O O . GLU B 1 133 ? 12.227 23.781 9.617 1 67.31 133 GLU B O 1
ATOM 2245 N N . ARG B 1 134 ? 13.531 22.328 8.703 1 63.25 134 ARG B N 1
ATOM 2246 C CA . ARG B 1 134 ? 14.125 23.375 7.887 1 63.25 134 ARG B CA 1
ATOM 2247 C C . ARG B 1 134 ? 13.461 23.438 6.512 1 63.25 134 ARG B C 1
ATOM 2249 O O . ARG B 1 134 ? 13.914 24.188 5.637 1 63.25 134 ARG B O 1
ATOM 2256 N N . LYS B 1 135 ? 12.352 22.75 6.508 1 60.06 135 LYS B N 1
ATOM 2257 C CA . LYS B 1 135 ? 11.875 22.75 5.125 1 60.06 135 LYS B CA 1
ATOM 2258 C C . LYS B 1 135 ? 10.57 23.531 4.996 1 60.06 135 LYS B C 1
ATOM 2260 O O . LYS B 1 135 ? 9.789 23.609 5.949 1 60.06 135 LYS B O 1
#